Protein AF-V6LJK1-F1 (afdb_monomer_lite)

Sequence (264 aa):
MSGDQQDELSDFDPTQIISKGKCPLYDQLESEVAVPKARIPYIVQNFPFMRKSLLTYGVELKMNLQDNSLSVQTNKNLLDPTTYLLAKQYIQLVSRGFAADEATLVFQPSVECEIIKLRPPTSKALKRRTRFAGPQGQTMKALGLLTNTRLALSGKTLAVIGSPQGIELMMGITRDCFEKNIHPVKWVKGLMIRRELQKVPDLENEDWSKFYPKEARRNHKKKKVNIHKKKNGIVDVGKFSERKVDKQMEMGDFSAFKSKKSAE

pLDDT: mean 84.36, std 13.93, range [45.25, 97.19]

Foldseek 3Di:
DDDPDPPVVPPPDVCVCPVVLWDNPPPWDKDKDAADPVLVVVCVVCVVVLQVLLVVQQWGWDADPVRRMIMIIHHRPHRDPVSSVLNNVLRVVSSLPDDNVLSSCSVDPQKDKDKAFADADDPVQVVLVCQCCDDVNVLVVLLCVLLVWDWGHHHRIIMIMGHPSSVVVVNVLRCCSRPVVDGSVLVSVVSVQVVVQVVDPVCPPPDPPVVRDDDDPPPPPDPPPPPPPPPPDPPPPDPDDDDPQVVCVVVVNNVVVVVVVVVD

Organism: NCBI:txid348837

InterPro domains:
  IPR024166 Ribosomal RNA assembly KRR1 [PTHR12581] (33-263)
  IPR036612 K Homology domain, type 1 superfamily [G3DSA:3.30.1370.10] (25-108)
  IPR036612 K Homology domain, type 1 superfamily [G3DSA:3.30.1370.10] (110-210)
  IPR036612 K Homology domain, type 1 superfamily [SSF54791] (127-191)
  IPR041174 KRR1 small subunit processome component, first KH domain [PF17903] (33-108)
  IPR048548 KRR1 small subunit processome component, second KH domain [PF21800] (112-199)

Radius of gyration: 34.14 Å; chains: 1; bounding box: 90×100×73 Å

Secondary structure (DSSP, 8-state):
---SSSTTSSS--TTTTTTTSS-S--S--EEEEE--GGGHHHHHHHHHHHHHHHHHTTEEEEEETTTTEEEEEE-TT---HHHHHHHHHHHHHHHTT--HHHHGGGGSTT-EEEEEEPPP--HHHHHHHHHHH-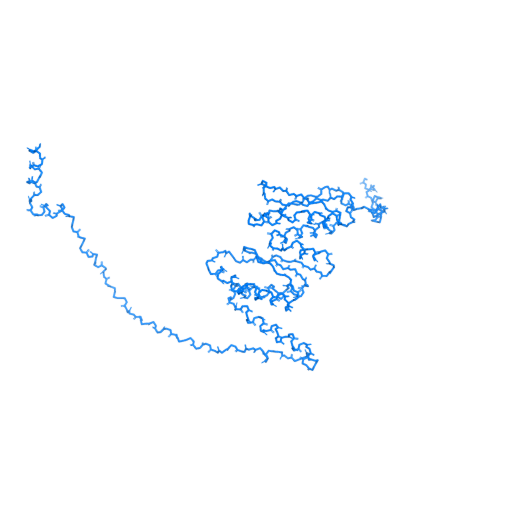GGGHHHHHHHHHHTEEEEEETTEEEEEE-HHHHHHHHHHHHHHHTS---HHHHHHHHHHHHHHTT-GGGTTS-GGGGS-PPP---------------------------HHHHHHHTTTHHHHHHHHT--

Structure (mmCIF, N/CA/C/O backbone):
data_AF-V6LJK1-F1
#
_entry.id   AF-V6LJK1-F1
#
loop_
_atom_site.group_PDB
_atom_site.id
_atom_site.type_symbol
_atom_site.label_atom_id
_atom_site.label_alt_id
_atom_site.label_comp_id
_atom_site.label_asym_id
_atom_site.label_entity_id
_atom_site.label_seq_id
_atom_site.pdbx_PDB_ins_code
_atom_site.Cartn_x
_atom_site.Cartn_y
_atom_site.Cartn_z
_atom_site.occupancy
_atom_site.B_iso_or_equiv
_atom_site.auth_seq_id
_atom_site.auth_comp_id
_atom_site.auth_asym_id
_atom_site.auth_atom_id
_atom_site.pdbx_PDB_model_num
ATOM 1 N N . MET A 1 1 ? -6.708 -42.709 45.061 1.00 45.25 1 MET A N 1
ATOM 2 C CA . MET A 1 1 ? -6.823 -41.266 44.767 1.00 45.25 1 MET A CA 1
ATOM 3 C C . MET A 1 1 ? -6.411 -41.045 43.326 1.00 45.25 1 MET A C 1
ATOM 5 O O . MET A 1 1 ? -5.238 -40.819 43.074 1.00 45.25 1 MET A O 1
ATOM 9 N N . SER A 1 2 ? -7.344 -41.235 42.396 1.00 47.25 2 SER A N 1
ATOM 10 C CA . SER A 1 2 ? -7.148 -41.044 40.951 1.00 47.25 2 SER A CA 1
ATOM 11 C C . SER A 1 2 ? -8.426 -41.538 40.272 1.00 47.25 2 SER A C 1
ATOM 13 O O . SER A 1 2 ? -8.568 -42.743 40.078 1.00 47.25 2 SER A O 1
ATOM 15 N N . GLY A 1 3 ? -9.388 -40.652 40.020 1.00 47.62 3 GLY A N 1
ATOM 16 C CA . GLY A 1 3 ? -10.670 -41.076 39.450 1.00 47.62 3 GLY A CA 1
ATOM 17 C C . GLY A 1 3 ? -11.582 -39.975 38.918 1.00 47.62 3 GLY A C 1
ATOM 18 O O . GLY A 1 3 ? -12.305 -40.246 37.976 1.00 47.62 3 GLY A O 1
ATOM 19 N N . ASP A 1 4 ? -11.497 -38.737 39.413 1.00 47.72 4 ASP A N 1
ATOM 20 C CA . ASP A 1 4 ? -12.604 -37.780 39.208 1.00 47.72 4 ASP A CA 1
ATOM 21 C C . ASP A 1 4 ? -12.260 -36.571 38.316 1.00 47.72 4 ASP A C 1
ATOM 23 O O . ASP A 1 4 ? -12.757 -35.474 38.539 1.00 47.72 4 ASP A O 1
ATOM 27 N N . GLN A 1 5 ? -11.380 -36.718 37.318 1.00 52.31 5 GLN A N 1
ATOM 28 C CA . GLN A 1 5 ? -11.045 -35.611 36.394 1.00 52.31 5 GLN A CA 1
ATOM 29 C C . GLN A 1 5 ? -11.355 -35.890 34.915 1.00 52.31 5 GLN A C 1
ATOM 31 O O . GLN A 1 5 ? -10.990 -35.085 34.063 1.00 52.31 5 GLN A O 1
ATOM 36 N N . GLN A 1 6 ? -12.008 -37.008 34.581 1.00 49.59 6 GLN A N 1
ATOM 37 C CA . GLN A 1 6 ? -12.270 -37.374 33.180 1.00 49.59 6 GLN A CA 1
ATOM 38 C C . GLN A 1 6 ? -13.698 -37.081 32.691 1.00 49.59 6 GLN A C 1
ATOM 40 O O . GLN A 1 6 ? -13.908 -37.068 31.481 1.00 49.59 6 GLN A O 1
ATOM 45 N N . ASP A 1 7 ? -14.636 -36.741 33.581 1.00 48.69 7 ASP A N 1
ATOM 46 C CA . ASP A 1 7 ? -16.056 -36.594 33.217 1.00 48.69 7 ASP A CA 1
ATOM 47 C C . ASP A 1 7 ? -16.491 -35.163 32.844 1.00 48.69 7 ASP A C 1
ATOM 49 O O . ASP A 1 7 ? -17.591 -34.980 32.339 1.00 48.69 7 ASP A O 1
ATOM 53 N N . GLU A 1 8 ? -15.642 -34.139 32.999 1.00 53.59 8 GLU A N 1
ATOM 54 C CA . GLU A 1 8 ? -15.988 -32.760 32.583 1.00 53.59 8 GLU A CA 1
ATOM 55 C C . GLU A 1 8 ? -15.606 -32.423 31.127 1.00 53.59 8 GLU A C 1
ATOM 57 O O . GLU A 1 8 ? -15.910 -31.340 30.629 1.00 53.59 8 GLU A O 1
ATOM 62 N N . LEU A 1 9 ? -14.949 -33.341 30.410 1.00 55.28 9 LEU A N 1
ATOM 63 C CA . LEU A 1 9 ? -14.520 -33.131 29.018 1.00 55.28 9 LEU A CA 1
ATOM 64 C C . LEU A 1 9 ? -15.498 -33.702 27.976 1.00 55.28 9 LEU A C 1
ATOM 66 O O . LEU A 1 9 ? -15.330 -33.432 26.787 1.00 55.28 9 LEU A O 1
ATOM 70 N N . SER A 1 10 ? -16.505 -34.475 28.392 1.00 58.03 10 SER A N 1
ATOM 71 C CA . SER A 1 10 ? -17.448 -35.173 27.501 1.00 58.03 10 SER A CA 1
ATOM 72 C C . SER A 1 10 ? -18.696 -34.361 27.127 1.00 58.03 10 SER A C 1
ATOM 74 O O . SER A 1 10 ? -19.332 -34.688 26.128 1.00 58.03 10 SER A O 1
ATOM 76 N N . ASP A 1 11 ? -18.996 -33.277 27.851 1.00 62.22 11 ASP A N 1
ATOM 77 C CA . ASP A 1 11 ? -20.167 -32.407 27.626 1.00 62.22 11 ASP A CA 1
ATOM 78 C C . ASP A 1 11 ? -19.842 -31.096 26.881 1.00 62.22 11 ASP A C 1
ATOM 80 O O . ASP A 1 11 ? -20.701 -30.222 26.718 1.00 62.22 11 ASP A O 1
ATOM 84 N N . PHE A 1 12 ? -18.607 -30.925 26.394 1.00 63.72 12 PHE A N 1
ATOM 85 C CA . PHE A 1 12 ? -18.256 -29.747 25.602 1.00 63.72 12 PHE A CA 1
ATOM 86 C C . PHE A 1 12 ? -18.813 -29.864 24.179 1.00 63.72 12 PHE A C 1
ATOM 88 O O . PHE A 1 12 ? -18.159 -30.362 23.264 1.00 63.72 12 PHE A O 1
ATOM 95 N N . ASP A 1 13 ? -20.031 -29.367 23.991 1.00 64.38 13 ASP A N 1
ATOM 96 C CA . ASP A 1 13 ? -20.632 -29.186 22.677 1.00 64.38 13 ASP A CA 1
ATOM 97 C C . ASP A 1 13 ? -20.248 -27.798 22.105 1.00 64.38 13 ASP A C 1
ATOM 99 O O . ASP A 1 13 ? -20.809 -26.772 22.519 1.00 64.38 13 ASP A O 1
ATOM 103 N N . PRO A 1 14 ? -19.312 -27.712 21.133 1.00 60.47 14 PRO A N 1
ATOM 104 C CA . PRO A 1 14 ? -18.861 -26.437 20.571 1.00 60.47 14 PRO A CA 1
ATOM 105 C C . PRO A 1 14 ? -19.984 -25.671 19.856 1.00 60.47 14 PRO A C 1
ATOM 107 O O . PRO A 1 14 ? -19.867 -24.459 19.652 1.00 60.47 14 PRO A O 1
ATOM 110 N N . THR A 1 15 ? -21.094 -26.333 19.502 1.00 61.31 15 THR A N 1
ATOM 111 C CA . THR A 1 15 ? -22.259 -25.674 18.900 1.00 61.31 15 THR A CA 1
ATOM 112 C C . THR A 1 15 ? -23.118 -24.897 19.902 1.00 61.31 15 THR A C 1
ATOM 114 O O . THR A 1 15 ? -23.801 -23.948 19.502 1.00 61.31 15 THR A O 1
ATOM 117 N N . GLN A 1 16 ? -23.022 -25.170 21.209 1.00 56.22 16 GLN A N 1
ATOM 118 C CA . GLN A 1 16 ? -23.729 -24.387 22.235 1.00 56.22 16 GLN A CA 1
ATOM 119 C C . GLN A 1 16 ? -23.219 -22.940 22.332 1.00 56.22 16 GLN A C 1
ATOM 121 O O . GLN A 1 16 ? -24.000 -22.035 22.635 1.00 56.22 16 GLN A O 1
ATOM 126 N N . ILE A 1 17 ? -21.956 -22.692 21.971 1.00 57.81 17 ILE A N 1
ATOM 127 C CA . ILE A 1 17 ? -21.369 -21.347 21.857 1.00 57.81 17 ILE A CA 1
ATOM 128 C C . ILE A 1 17 ? -22.087 -20.522 20.774 1.00 57.81 17 ILE A C 1
ATOM 130 O O . ILE A 1 17 ? -22.307 -19.321 20.928 1.00 57.81 17 ILE A O 1
ATOM 134 N N . ILE A 1 18 ? -22.490 -21.176 19.685 1.00 53.31 18 ILE A N 1
ATOM 135 C CA . ILE A 1 18 ? -23.104 -20.548 18.507 1.00 53.31 18 ILE A CA 1
ATOM 136 C C . ILE A 1 18 ? -24.614 -20.329 18.718 1.00 53.31 18 ILE A C 1
ATOM 138 O O . ILE A 1 18 ? -25.204 -19.436 18.107 1.00 53.31 18 ILE A O 1
ATOM 142 N N . SER A 1 19 ? -25.234 -21.084 19.636 1.00 50.00 19 SER A N 1
ATOM 143 C CA . SER A 1 19 ? -26.693 -21.181 19.833 1.00 50.00 19 SER A CA 1
ATOM 144 C C . SER A 1 19 ? -27.435 -19.860 20.098 1.00 50.00 19 SER A C 1
ATOM 146 O O . SER A 1 19 ? -28.655 -19.805 19.957 1.00 50.00 19 SER A O 1
ATOM 148 N N . LYS A 1 20 ? -26.732 -18.771 20.443 1.00 56.31 20 LYS A N 1
ATOM 149 C CA . LYS A 1 20 ? -27.335 -17.446 20.683 1.00 56.31 20 LYS A CA 1
ATOM 150 C C . LYS A 1 20 ? -27.084 -16.412 19.583 1.00 56.31 20 LYS A C 1
ATOM 152 O O . LYS A 1 20 ? -27.410 -15.248 19.804 1.00 56.31 20 LYS A O 1
ATOM 157 N N . GLY A 1 21 ? -26.508 -16.792 18.437 1.00 55.75 21 GLY A N 1
ATOM 158 C CA . GLY A 1 21 ? -26.262 -15.872 17.314 1.00 55.75 21 GLY A CA 1
ATOM 159 C C . GLY A 1 21 ? -25.373 -14.675 17.674 1.00 55.75 21 GLY A C 1
ATOM 160 O O . GLY A 1 21 ? -25.472 -13.618 17.057 1.00 55.75 21 GLY A O 1
ATOM 161 N N . LYS A 1 22 ? -24.550 -14.812 18.717 1.00 56.25 22 LYS A N 1
ATOM 162 C CA . LYS A 1 22 ? -23.672 -13.763 19.236 1.00 56.25 22 LYS A CA 1
ATOM 163 C C . LYS A 1 22 ? -22.245 -14.288 19.268 1.00 56.25 22 LYS A C 1
ATOM 165 O O . LYS A 1 22 ? -22.036 -15.454 19.596 1.00 56.25 22 LYS A O 1
ATOM 170 N N . CYS A 1 23 ? -21.284 -13.424 18.948 1.00 59.25 23 CYS A N 1
ATOM 171 C CA . CYS A 1 23 ? -19.867 -13.758 19.002 1.00 59.25 23 CYS A CA 1
ATOM 172 C C . CYS A 1 23 ? -19.465 -14.361 20.366 1.00 59.25 23 CYS A C 1
ATOM 174 O O . CYS A 1 23 ? -19.795 -13.772 21.394 1.00 59.25 23 CYS A O 1
ATOM 176 N N . PRO A 1 24 ? -18.690 -15.463 20.393 1.00 58.19 24 PRO A N 1
ATOM 177 C CA . PRO A 1 24 ? -18.123 -16.031 21.621 1.00 58.19 24 PRO A CA 1
ATOM 178 C C . PRO A 1 24 ? -17.194 -15.063 22.366 1.00 58.19 24 PRO A C 1
ATOM 180 O O . PRO A 1 24 ? -17.057 -15.127 23.584 1.00 58.19 24 PRO A O 1
ATOM 183 N N . LEU A 1 25 ? -16.535 -14.173 21.619 1.00 59.78 25 LEU A N 1
ATOM 184 C CA . LEU A 1 25 ? -15.614 -13.160 22.127 1.00 59.78 25 LEU A CA 1
ATOM 185 C C . LEU A 1 25 ? -16.413 -11.955 22.641 1.00 59.78 25 LEU A C 1
ATOM 187 O O . LEU A 1 25 ? -16.607 -10.974 21.927 1.00 59.78 25 LEU A O 1
ATOM 191 N N . TYR A 1 26 ? -16.919 -12.069 23.870 1.00 56.53 26 TYR A N 1
ATOM 192 C CA . TYR A 1 26 ? -17.617 -10.987 24.578 1.00 56.53 26 TYR A CA 1
ATOM 193 C C . TYR A 1 26 ? -16.692 -10.005 25.292 1.00 56.53 26 TYR A C 1
ATOM 195 O O . TYR A 1 26 ? -17.159 -8.943 25.715 1.00 56.53 26 TYR A O 1
ATOM 203 N N . ASP A 1 27 ? -15.410 -10.337 25.435 1.00 66.81 27 ASP A N 1
ATOM 204 C CA . ASP A 1 27 ? -14.451 -9.405 26.009 1.00 66.81 27 ASP A CA 1
ATOM 205 C C . ASP A 1 27 ? -14.359 -8.165 25.121 1.00 66.81 27 ASP A C 1
ATOM 207 O O . ASP A 1 27 ? -14.280 -8.253 23.894 1.00 66.81 27 ASP A O 1
ATOM 211 N N . GLN A 1 28 ? -14.416 -6.991 25.751 1.00 74.06 28 GLN A N 1
ATOM 212 C CA . GLN A 1 28 ? -14.300 -5.709 25.067 1.00 74.06 28 GLN A CA 1
ATOM 213 C C . GLN A 1 28 ? -12.889 -5.586 24.487 1.00 74.06 28 GLN A C 1
ATOM 215 O O . GLN A 1 28 ? -11.959 -5.145 25.161 1.00 74.06 28 GLN A O 1
ATOM 220 N N . LEU A 1 29 ? -12.722 -6.000 23.233 1.00 86.25 29 LEU A N 1
ATOM 221 C CA . LEU A 1 29 ? -11.466 -5.859 22.521 1.00 86.25 29 LEU A CA 1
ATOM 222 C C . LEU A 1 29 ? -11.384 -4.445 21.958 1.00 86.25 29 LEU A C 1
ATOM 224 O O . LEU A 1 29 ? -12.229 -4.012 21.171 1.00 86.25 29 LEU A O 1
ATOM 228 N N . GLU A 1 30 ? -10.324 -3.749 22.348 1.00 90.31 30 GLU A N 1
ATOM 229 C CA . GLU A 1 30 ? -9.953 -2.461 21.789 1.00 90.31 30 GLU A CA 1
ATOM 230 C C . GLU A 1 30 ? -8.576 -2.559 21.128 1.00 90.31 30 GLU A C 1
ATOM 232 O O . GLU A 1 30 ? -7.626 -3.109 21.685 1.00 90.31 30 GLU A O 1
ATOM 237 N N . SER A 1 31 ? -8.466 -2.048 19.903 1.00 91.75 31 SER A N 1
ATOM 238 C CA . SER A 1 31 ? -7.196 -1.937 19.186 1.00 91.75 31 SER A CA 1
ATOM 239 C C . SER A 1 31 ? -7.007 -0.522 18.703 1.00 91.75 31 SER A C 1
ATOM 241 O O . SER A 1 31 ? -7.842 0.006 17.974 1.00 91.75 31 SER A O 1
ATOM 243 N N . GLU A 1 32 ? -5.863 0.052 19.042 1.00 94.94 32 GLU A N 1
ATOM 244 C CA . GLU A 1 32 ? -5.499 1.411 18.679 1.00 94.94 32 GLU A CA 1
ATOM 245 C C . GLU A 1 32 ? -4.389 1.424 17.619 1.00 94.94 32 GLU A C 1
ATOM 247 O O . GLU A 1 32 ? -3.453 0.619 17.637 1.00 94.94 32 GLU A O 1
ATOM 252 N N . VAL A 1 33 ? -4.497 2.344 16.661 1.00 95.00 33 VAL A N 1
ATOM 253 C CA . VAL A 1 33 ? -3.513 2.556 15.598 1.00 95.00 33 VAL A CA 1
ATOM 254 C C . VAL A 1 33 ? -3.143 4.032 15.546 1.00 95.00 33 VAL A C 1
ATOM 256 O O . VAL A 1 33 ? -3.993 4.894 15.327 1.00 95.00 33 VAL A O 1
ATOM 259 N N . ALA A 1 34 ? -1.849 4.317 15.681 1.00 94.38 34 ALA A N 1
ATOM 260 C CA . ALA A 1 34 ? -1.314 5.666 15.544 1.00 94.38 34 ALA A CA 1
ATOM 261 C C . ALA A 1 34 ? -1.353 6.151 14.085 1.00 94.38 34 ALA A C 1
ATOM 263 O O . ALA A 1 34 ? -0.963 5.443 13.149 1.00 94.38 34 ALA A O 1
ATOM 264 N N . VAL A 1 35 ? -1.764 7.401 13.900 1.00 94.44 35 VAL A N 1
ATOM 265 C CA . VAL A 1 35 ? -1.952 8.053 12.607 1.00 94.44 35 VAL A CA 1
ATOM 266 C C . VAL A 1 35 ? -0.879 9.128 12.396 1.00 94.44 35 VAL A C 1
ATOM 268 O O . VAL A 1 35 ? -0.639 9.967 13.265 1.00 94.44 35 VAL A O 1
ATOM 271 N N . PRO A 1 36 ? -0.229 9.179 11.218 1.00 93.56 36 PRO A N 1
ATOM 272 C CA . PRO A 1 36 ? 0.683 10.270 10.892 1.00 93.56 36 PRO A CA 1
ATOM 273 C C . PRO A 1 36 ? -0.033 11.626 10.873 1.00 93.56 36 PRO A C 1
ATOM 275 O O . PRO A 1 36 ? -1.086 11.759 10.251 1.00 93.56 36 PRO A O 1
ATOM 278 N N . LYS A 1 37 ? 0.600 12.670 11.425 1.00 92.88 37 LYS A N 1
ATOM 279 C CA . LYS A 1 37 ? 0.026 14.030 11.504 1.00 92.88 37 LYS A CA 1
ATOM 280 C C . LYS A 1 37 ? -0.530 14.558 10.175 1.00 92.88 37 LYS A C 1
ATOM 282 O O . LYS A 1 37 ? -1.597 15.156 10.138 1.00 92.88 37 LYS A O 1
ATOM 287 N N . ALA A 1 38 ? 0.154 14.268 9.067 1.00 92.69 38 ALA A N 1
ATOM 288 C CA . ALA A 1 38 ? -0.263 14.681 7.726 1.00 92.69 38 ALA A CA 1
ATOM 289 C C . ALA A 1 38 ? -1.603 14.071 7.263 1.00 92.69 38 ALA A C 1
ATOM 291 O O . ALA A 1 38 ? -2.221 14.593 6.340 1.00 92.69 38 ALA A O 1
ATOM 292 N N . ARG A 1 39 ? -2.047 12.959 7.865 1.00 93.94 39 ARG A N 1
ATOM 293 C CA . ARG A 1 39 ? -3.270 12.243 7.476 1.00 93.94 39 ARG A CA 1
ATOM 294 C C . ARG A 1 39 ? -4.489 12.625 8.320 1.00 93.94 39 ARG A C 1
ATOM 296 O O . ARG A 1 39 ? -5.607 12.351 7.895 1.00 93.94 39 ARG A O 1
ATOM 303 N N . ILE A 1 40 ? -4.293 13.294 9.456 1.00 94.00 40 ILE A N 1
ATOM 304 C CA . ILE A 1 40 ? -5.371 13.666 10.384 1.00 94.00 40 ILE A CA 1
ATOM 305 C C . ILE A 1 40 ? -6.471 14.496 9.708 1.00 94.00 40 ILE A C 1
ATOM 307 O O . ILE A 1 40 ? -7.627 14.108 9.850 1.00 94.00 40 ILE A O 1
ATOM 311 N N . PRO A 1 41 ? -6.180 15.561 8.927 1.00 95.50 41 PRO A N 1
ATOM 312 C CA . PRO A 1 41 ? -7.244 16.382 8.339 1.00 95.50 41 PRO A CA 1
ATOM 313 C C . PRO A 1 41 ? -8.189 15.569 7.445 1.00 95.50 41 PRO A C 1
ATOM 315 O O . PRO A 1 41 ? -9.404 15.731 7.498 1.00 95.50 41 PRO A O 1
ATOM 318 N N . TYR A 1 42 ? -7.625 14.631 6.678 1.00 95.94 42 TYR A N 1
ATOM 319 C CA . TYR A 1 42 ? -8.391 13.719 5.832 1.00 95.94 42 TYR A CA 1
ATOM 320 C C . TYR A 1 42 ? -9.271 12.769 6.654 1.00 95.94 42 TYR A C 1
ATOM 322 O O . TYR A 1 42 ? -10.417 12.518 6.287 1.00 95.94 42 TYR A O 1
ATOM 330 N N . ILE A 1 43 ? -8.739 12.230 7.754 1.00 95.44 43 ILE A N 1
ATOM 331 C CA . ILE A 1 43 ? -9.484 11.320 8.628 1.00 95.44 43 ILE A CA 1
ATOM 332 C C . ILE A 1 43 ? -10.616 12.064 9.321 1.00 95.44 43 ILE A C 1
ATOM 334 O O . ILE A 1 43 ? -11.730 11.567 9.303 1.00 95.44 43 ILE A O 1
ATOM 338 N N . VAL A 1 44 ? -10.376 13.266 9.849 1.00 95.75 44 VAL A N 1
ATOM 339 C CA . VAL A 1 44 ? -11.417 14.085 10.489 1.00 95.75 44 VAL A CA 1
ATOM 340 C C . VAL A 1 44 ? -12.567 14.364 9.519 1.00 95.75 44 VAL A C 1
ATOM 342 O O . VAL A 1 44 ? -13.726 14.188 9.881 1.00 95.75 44 VAL A O 1
ATOM 345 N N . GLN A 1 45 ? -12.256 14.722 8.269 1.00 96.31 45 GLN A N 1
ATOM 346 C CA . GLN A 1 45 ? -13.267 14.976 7.241 1.00 96.31 45 GLN A CA 1
ATOM 347 C C . GLN A 1 45 ? -14.094 13.724 6.897 1.00 96.31 45 GLN A C 1
ATOM 349 O O . GLN A 1 45 ? -15.309 13.814 6.743 1.00 96.31 45 GLN A O 1
ATOM 354 N N . ASN A 1 46 ? -13.451 12.557 6.785 1.00 96.50 46 ASN A N 1
ATOM 355 C CA . ASN A 1 46 ? -14.107 11.312 6.361 1.00 96.50 46 ASN A CA 1
ATOM 356 C C . ASN A 1 46 ? -14.555 10.416 7.526 1.00 96.50 46 ASN A C 1
ATOM 358 O O . ASN A 1 46 ? -15.142 9.356 7.303 1.00 96.50 46 ASN A O 1
ATOM 362 N N . PHE A 1 47 ? -14.328 10.834 8.772 1.00 96.12 47 PHE A N 1
ATOM 363 C CA . PHE A 1 47 ? -14.647 10.063 9.972 1.00 96.12 47 PHE A CA 1
ATOM 364 C C . PHE A 1 47 ? -16.114 9.607 10.030 1.00 96.12 47 PHE A C 1
ATOM 366 O O . PHE A 1 47 ? -16.345 8.429 10.317 1.00 96.12 47 PHE A O 1
ATOM 373 N N . PRO A 1 48 ? -17.120 10.449 9.697 1.00 96.25 48 PRO A N 1
ATOM 374 C CA . PRO A 1 48 ? -18.517 10.019 9.710 1.00 96.25 48 PRO A CA 1
ATOM 375 C C . PRO A 1 48 ? -18.789 8.863 8.743 1.00 96.25 48 PRO A C 1
ATOM 377 O O . PRO A 1 48 ? -19.553 7.956 9.065 1.00 96.25 48 PRO A O 1
ATOM 380 N N . PHE A 1 49 ? -18.149 8.875 7.572 1.00 96.00 49 PHE A N 1
ATOM 381 C CA . PHE A 1 49 ? -18.270 7.809 6.582 1.00 96.00 49 PHE A CA 1
ATOM 382 C C . PHE A 1 49 ? -17.602 6.515 7.064 1.00 96.00 49 PHE A C 1
ATOM 384 O O . PHE A 1 49 ? -18.204 5.441 6.998 1.00 96.00 49 PHE A O 1
ATOM 391 N N . MET A 1 50 ? -16.393 6.618 7.624 1.00 96.00 50 MET A N 1
ATOM 392 C CA . MET A 1 50 ? -15.675 5.467 8.180 1.00 96.00 50 MET A CA 1
ATOM 393 C C . MET A 1 50 ? -16.457 4.812 9.325 1.00 96.00 50 MET A C 1
ATOM 395 O O . MET A 1 50 ? -16.589 3.590 9.357 1.00 96.00 50 MET A O 1
ATOM 399 N N . ARG A 1 51 ? -17.014 5.621 10.238 1.00 96.06 51 ARG A N 1
ATOM 400 C CA . ARG A 1 51 ? -17.813 5.135 11.370 1.00 96.06 51 ARG A CA 1
ATOM 401 C C . ARG A 1 51 ? -19.070 4.411 10.898 1.00 96.06 51 ARG A C 1
ATOM 403 O O . ARG A 1 51 ? -19.351 3.329 11.395 1.00 96.06 51 ARG A O 1
ATOM 410 N N . LYS A 1 52 ? -19.797 4.975 9.926 1.00 95.44 52 LYS A N 1
ATOM 411 C CA . LYS A 1 52 ? -20.980 4.327 9.331 1.00 95.44 52 LYS A CA 1
ATOM 412 C C . LYS A 1 52 ? -20.627 2.985 8.692 1.00 95.44 52 LYS A C 1
ATOM 414 O O . LYS A 1 52 ? -21.321 2.008 8.938 1.00 95.44 52 LYS A O 1
ATOM 419 N N . SER A 1 53 ? -19.537 2.938 7.927 1.00 94.31 53 SER A N 1
ATOM 420 C CA . SER A 1 53 ? -19.098 1.722 7.235 1.00 94.31 53 SER A CA 1
ATOM 421 C C . SER A 1 53 ? -18.759 0.594 8.212 1.00 94.31 53 SER A C 1
ATOM 423 O O . SER A 1 53 ? -19.201 -0.530 8.013 1.00 94.31 53 SER A O 1
ATOM 425 N N . LEU A 1 54 ? -18.026 0.890 9.292 1.00 94.06 54 LEU A N 1
ATOM 426 C CA . LEU A 1 54 ? -17.666 -0.104 10.314 1.00 94.06 54 LEU A CA 1
ATOM 427 C C . LEU A 1 54 ? -18.856 -0.526 11.186 1.00 94.06 54 LEU A C 1
ATOM 429 O O . LEU A 1 54 ? -18.940 -1.688 11.586 1.00 94.06 54 LEU A O 1
ATOM 433 N N . LEU A 1 55 ? -19.809 0.380 11.422 1.00 93.56 55 LEU A N 1
ATOM 434 C CA . LEU A 1 55 ? -21.012 0.075 12.192 1.00 93.56 55 LEU A CA 1
ATOM 435 C C . LEU A 1 55 ? -21.887 -0.984 11.502 1.00 93.56 55 LEU A C 1
ATOM 437 O O . LEU A 1 55 ? -22.455 -1.825 12.195 1.00 93.56 55 LEU A O 1
ATOM 441 N N . THR A 1 56 ? -21.942 -0.995 10.163 1.00 91.94 56 THR A N 1
ATOM 442 C CA . THR A 1 56 ? -22.620 -2.044 9.371 1.00 91.94 56 THR A CA 1
ATOM 443 C C . THR A 1 56 ? -22.081 -3.441 9.680 1.00 91.94 56 THR A C 1
ATOM 445 O O . THR A 1 56 ? -22.828 -4.413 9.659 1.00 91.94 56 THR A O 1
ATOM 448 N N . TYR A 1 57 ? -20.795 -3.533 10.016 1.00 90.56 57 TYR A N 1
ATOM 449 C CA . TYR A 1 57 ? -20.115 -4.774 10.371 1.00 90.56 57 TYR A CA 1
ATOM 450 C C . TYR A 1 57 ? -20.129 -5.063 11.886 1.00 90.56 57 TYR A C 1
ATOM 452 O O . TYR A 1 57 ? -19.480 -5.998 12.347 1.00 90.56 57 TYR A O 1
ATOM 460 N N . GLY A 1 58 ? -20.852 -4.272 12.688 1.00 89.62 58 GLY A N 1
ATOM 461 C CA . GLY A 1 58 ? -20.948 -4.474 14.138 1.00 89.62 58 GLY A CA 1
ATOM 462 C C . GLY A 1 58 ? -19.709 -4.019 14.918 1.00 89.62 58 GLY A C 1
ATOM 463 O O . GLY A 1 58 ? -19.465 -4.508 16.021 1.00 89.62 58 GLY A O 1
ATOM 464 N N . VAL A 1 59 ? -18.931 -3.083 14.369 1.00 93.06 59 VAL A N 1
ATOM 465 C CA . VAL A 1 59 ? -17.688 -2.578 14.966 1.00 93.06 59 VAL A CA 1
ATOM 466 C C . VAL A 1 59 ? -17.778 -1.067 15.191 1.00 93.06 59 VAL A C 1
ATOM 468 O O . VAL A 1 59 ? -18.174 -0.318 14.297 1.00 93.06 59 VAL A O 1
ATOM 471 N N . GLU A 1 60 ? -17.401 -0.593 16.380 1.00 93.88 60 GLU A N 1
ATOM 472 C CA . GLU A 1 60 ? -17.362 0.839 16.680 1.00 93.88 60 GLU A CA 1
ATOM 473 C C . GLU A 1 60 ? -15.973 1.431 16.404 1.00 93.88 60 GLU A C 1
ATOM 475 O O . GLU A 1 60 ? -14.940 0.828 16.692 1.00 93.88 60 GLU A O 1
ATOM 480 N N . LEU A 1 61 ? -15.958 2.639 15.838 1.00 95.94 61 LEU A N 1
ATOM 481 C CA . LEU A 1 61 ? -14.755 3.416 15.560 1.00 95.94 61 LEU A CA 1
ATOM 482 C C . LEU A 1 61 ? -14.721 4.655 16.455 1.00 95.94 61 LEU A C 1
ATOM 484 O O . LEU A 1 61 ? -15.647 5.471 16.415 1.00 95.94 61 LEU A O 1
ATOM 488 N N . LYS A 1 62 ? -13.621 4.835 17.184 1.00 95.31 62 LYS A N 1
ATOM 489 C CA . LYS A 1 62 ? -13.318 6.035 17.971 1.00 95.31 62 LYS A CA 1
ATOM 490 C C . LYS A 1 62 ? -12.040 6.702 17.455 1.00 95.31 62 LYS A C 1
ATOM 492 O O . LYS A 1 62 ? -11.195 6.072 16.820 1.00 95.31 62 LYS A O 1
ATOM 497 N N . MET A 1 63 ? -11.921 8.007 17.679 1.00 94.94 63 MET A N 1
ATOM 498 C CA . MET A 1 63 ? -10.772 8.810 17.253 1.00 94.94 63 MET A CA 1
ATOM 499 C C . MET A 1 63 ? -10.303 9.691 18.403 1.00 94.94 63 MET A C 1
ATOM 501 O O . MET A 1 63 ? -11.081 10.499 18.907 1.00 94.94 63 MET A O 1
ATOM 505 N N . ASN A 1 64 ? -9.018 9.587 18.739 1.00 95.00 64 ASN A N 1
ATOM 506 C CA . ASN A 1 64 ? -8.362 10.426 19.734 1.00 95.00 64 ASN A CA 1
ATOM 507 C C . ASN A 1 64 ? -7.477 11.452 19.019 1.00 95.00 64 ASN A C 1
ATOM 509 O O . ASN A 1 64 ? -6.455 11.128 18.412 1.00 95.00 64 ASN A O 1
ATOM 513 N N . LEU A 1 65 ? -7.882 12.720 19.080 1.00 92.69 65 LEU A N 1
ATOM 514 C CA . LEU A 1 65 ? -7.173 13.829 18.429 1.00 92.69 65 LEU A CA 1
ATOM 515 C C . LEU A 1 65 ? -5.889 14.233 19.168 1.00 92.69 65 LEU A C 1
ATOM 517 O O . LEU A 1 65 ? -4.972 14.749 18.538 1.00 92.69 65 LEU A O 1
ATOM 521 N N . GLN A 1 66 ? -5.813 14.004 20.482 1.00 92.62 66 GLN A N 1
ATOM 522 C CA . GLN A 1 66 ? -4.629 14.326 21.288 1.00 92.62 66 GLN A CA 1
ATOM 523 C C . GLN A 1 66 ? -3.468 13.376 20.958 1.00 92.62 66 GLN A C 1
ATOM 525 O O . GLN A 1 66 ? -2.386 13.825 20.569 1.00 92.62 66 GLN A O 1
ATOM 530 N N . ASP A 1 67 ? -3.735 12.070 20.994 1.00 91.31 67 ASP A N 1
ATOM 531 C CA . ASP A 1 67 ? -2.746 11.022 20.707 1.00 91.31 67 ASP A CA 1
ATOM 532 C C . ASP A 1 67 ? -2.560 10.756 19.206 1.00 91.31 67 ASP A C 1
ATOM 534 O O . ASP A 1 67 ? -1.608 10.096 18.786 1.00 91.31 67 ASP A O 1
ATOM 538 N N . ASN A 1 68 ? -3.410 11.355 18.365 1.00 94.50 68 ASN A N 1
ATOM 539 C CA . ASN A 1 68 ? -3.455 11.150 16.917 1.00 94.50 68 ASN A CA 1
ATOM 540 C C . ASN A 1 68 ? -3.627 9.671 16.567 1.00 94.50 68 ASN A C 1
ATOM 542 O O . ASN A 1 68 ? -2.853 9.104 15.793 1.00 94.50 68 ASN A O 1
ATOM 546 N N . SER A 1 69 ? -4.640 9.042 17.141 1.00 95.56 69 SER A N 1
ATOM 547 C CA . SER A 1 69 ? -4.888 7.615 16.998 1.00 95.56 69 SER A CA 1
ATOM 548 C C . SER A 1 69 ? -6.348 7.326 16.672 1.00 95.56 69 SER A C 1
ATOM 550 O O . SER A 1 69 ? -7.260 8.123 16.909 1.00 95.56 69 SER A O 1
ATOM 552 N N . LEU A 1 70 ? -6.556 6.169 16.056 1.00 96.19 70 LEU A N 1
ATOM 553 C CA . LEU A 1 70 ? -7.868 5.608 15.778 1.00 96.19 70 LEU A CA 1
ATOM 554 C C . LEU A 1 70 ? -7.997 4.300 16.545 1.00 96.19 70 LEU A C 1
ATOM 556 O O . LEU A 1 70 ? -7.096 3.463 16.447 1.00 96.19 70 LEU A O 1
ATOM 560 N N . SER A 1 71 ? -9.106 4.113 17.259 1.00 95.19 71 SER A N 1
ATOM 561 C CA . SER A 1 71 ? -9.390 2.863 17.956 1.00 95.19 71 SER A CA 1
ATOM 562 C C . SER A 1 71 ? -10.619 2.150 17.397 1.00 95.19 71 SER A C 1
ATOM 564 O O . SER A 1 71 ? -11.639 2.758 17.064 1.00 95.19 71 SER A O 1
ATOM 566 N N . VAL A 1 72 ? -10.474 0.835 17.241 1.00 95.31 72 VAL A N 1
ATOM 567 C CA . VAL A 1 72 ? -11.544 -0.109 16.915 1.00 95.31 72 VAL A CA 1
ATOM 568 C C . VAL A 1 72 ? -12.020 -0.723 18.218 1.00 95.31 72 VAL A C 1
ATOM 570 O O . VAL A 1 72 ? -11.186 -1.222 18.969 1.00 95.31 72 VAL A O 1
ATOM 573 N N . GLN A 1 73 ? -13.329 -0.756 18.446 1.00 92.00 73 GLN A N 1
ATOM 574 C CA . GLN A 1 73 ? -13.929 -1.469 19.569 1.00 92.00 73 GLN A CA 1
ATOM 575 C C . GLN A 1 73 ? -14.981 -2.472 19.091 1.00 92.00 73 GLN A C 1
ATOM 577 O O . GLN A 1 73 ? -15.764 -2.196 18.176 1.00 92.00 73 GLN A O 1
ATOM 582 N N . THR A 1 74 ? -15.014 -3.644 19.720 1.00 90.25 74 THR A N 1
ATO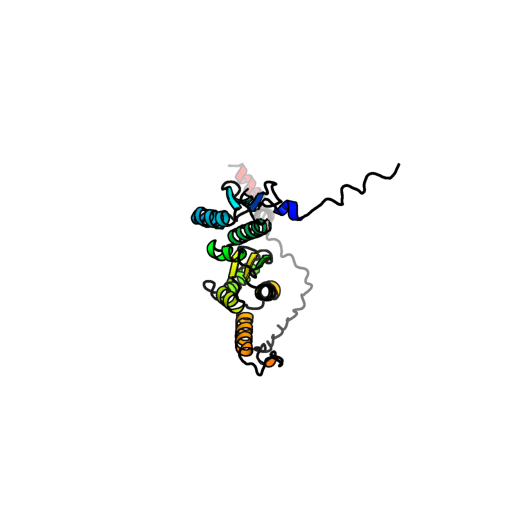M 583 C CA . THR A 1 74 ? -16.050 -4.655 19.478 1.00 90.25 74 THR A CA 1
ATOM 584 C C . THR A 1 74 ? -17.383 -4.238 20.098 1.00 90.25 74 THR A C 1
ATOM 586 O O . THR A 1 74 ? -17.430 -3.776 21.237 1.00 90.25 74 THR A O 1
ATOM 589 N N . ASN A 1 75 ? -18.486 -4.444 19.374 1.00 85.94 75 ASN A N 1
ATOM 590 C CA . ASN A 1 75 ? -19.840 -4.239 19.890 1.00 85.94 75 ASN A CA 1
ATOM 591 C C . ASN A 1 75 ? -20.511 -5.592 20.198 1.00 85.94 75 ASN A C 1
ATOM 593 O O . ASN A 1 75 ? -20.167 -6.615 19.613 1.00 85.94 75 ASN A O 1
ATOM 597 N N . LYS A 1 76 ? -21.542 -5.588 21.050 1.00 82.25 76 LYS A N 1
ATOM 598 C CA . LYS A 1 76 ? -22.413 -6.746 21.333 1.00 82.25 76 LYS A CA 1
ATOM 599 C C . LYS A 1 76 ? -23.123 -7.293 20.088 1.00 82.25 76 LYS A C 1
ATOM 601 O O . LYS A 1 76 ? -23.611 -8.417 20.111 1.00 82.25 76 LYS A O 1
ATOM 606 N N . ASN A 1 77 ? -23.194 -6.483 19.034 1.00 82.25 77 ASN A N 1
ATOM 607 C CA . ASN A 1 77 ? -23.805 -6.821 17.752 1.00 82.25 77 ASN A CA 1
ATOM 608 C C . ASN A 1 77 ? -22.814 -7.467 16.767 1.00 82.25 77 ASN A C 1
ATOM 610 O O . ASN A 1 77 ? -23.192 -7.737 15.631 1.00 82.25 77 ASN A O 1
ATOM 614 N N . LEU A 1 78 ? -21.551 -7.667 17.161 1.00 85.50 78 LEU A N 1
ATOM 615 C CA . LEU A 1 78 ? -20.573 -8.355 16.327 1.00 85.50 78 LEU A CA 1
ATOM 616 C C . LEU A 1 78 ? -20.996 -9.821 16.151 1.00 85.50 78 LEU A C 1
ATOM 618 O O . LEU A 1 78 ? -21.227 -10.526 17.135 1.00 85.50 78 LEU A O 1
ATOM 622 N N . LEU A 1 79 ? -21.104 -10.250 14.892 1.00 81.69 79 LEU A N 1
ATOM 623 C CA . LEU A 1 79 ? -21.516 -11.608 14.516 1.00 81.69 79 LEU A CA 1
ATOM 624 C C . LEU A 1 79 ? -20.327 -12.548 14.298 1.00 81.69 79 LEU A C 1
ATOM 626 O O . LEU A 1 79 ? -20.414 -13.722 14.646 1.00 81.69 79 LEU A O 1
ATOM 630 N N . ASP A 1 80 ? -19.224 -12.029 13.748 1.00 84.00 80 ASP A N 1
ATOM 631 C CA . ASP A 1 80 ? -18.011 -12.796 13.459 1.00 84.00 80 ASP A CA 1
ATOM 632 C C . ASP A 1 80 ? -16.762 -12.090 14.027 1.00 84.00 80 ASP A C 1
ATOM 634 O O . ASP A 1 80 ? -16.528 -10.915 13.716 1.00 84.00 80 ASP A O 1
ATOM 638 N N . PRO A 1 81 ? -15.920 -12.768 14.831 1.00 85.69 81 PRO A N 1
ATOM 639 C CA . PRO A 1 81 ? -14.673 -12.189 15.322 1.00 85.69 81 PRO A CA 1
ATOM 640 C C . PRO A 1 81 ? -13.656 -11.836 14.226 1.00 85.69 81 PRO A C 1
ATOM 642 O O . PRO A 1 81 ? -12.845 -10.929 14.433 1.00 85.69 81 PRO A O 1
ATOM 645 N N . THR A 1 82 ? -13.684 -12.479 13.053 1.00 88.94 82 THR A N 1
ATOM 646 C CA . THR A 1 82 ? -12.754 -12.147 11.955 1.00 88.94 82 THR A CA 1
ATOM 647 C C . THR A 1 82 ? -12.948 -10.712 11.465 1.00 88.94 82 THR A C 1
ATOM 649 O O . THR A 1 82 ? -11.988 -10.023 11.116 1.00 88.94 82 THR A O 1
ATOM 652 N N . THR A 1 83 ? -14.177 -10.206 11.559 1.00 91.56 83 THR A N 1
ATOM 653 C CA . THR A 1 83 ? -14.548 -8.845 11.171 1.00 91.56 83 THR A CA 1
ATOM 654 C C . THR A 1 83 ? -13.787 -7.792 11.981 1.00 91.56 83 THR A C 1
ATOM 656 O O . THR A 1 83 ? -13.389 -6.761 11.439 1.00 91.56 83 THR A O 1
ATOM 659 N N . TYR A 1 84 ? -13.500 -8.058 13.259 1.00 92.19 84 TYR A N 1
ATOM 660 C CA . TYR A 1 84 ? -12.672 -7.173 14.082 1.00 92.19 84 TYR A CA 1
ATOM 661 C C . TYR A 1 84 ? -11.214 -7.122 13.589 1.00 92.19 84 TYR A C 1
ATOM 663 O O . TYR A 1 84 ? -10.606 -6.048 13.546 1.00 92.19 84 TYR A O 1
ATOM 671 N N . LEU A 1 85 ? -10.659 -8.258 13.149 1.00 92.62 85 LEU A N 1
ATOM 672 C CA . LEU A 1 85 ? -9.313 -8.317 12.566 1.00 92.62 85 LEU A CA 1
ATOM 673 C C . LEU A 1 85 ? -9.244 -7.535 11.246 1.00 92.62 85 LEU A C 1
ATOM 675 O O . LEU A 1 85 ? -8.306 -6.760 11.040 1.00 92.62 85 LEU A O 1
ATOM 679 N N . LEU A 1 86 ? -10.267 -7.669 10.397 1.00 94.44 86 LEU A N 1
ATOM 680 C CA . LEU A 1 86 ? -10.392 -6.905 9.152 1.00 94.44 86 LEU A CA 1
ATOM 681 C C . LEU A 1 86 ? -10.576 -5.406 9.425 1.00 94.44 86 LEU A C 1
ATOM 683 O O . LEU A 1 86 ? -9.943 -4.578 8.774 1.00 94.44 86 LEU A O 1
ATOM 687 N N . ALA A 1 87 ? -11.356 -5.026 10.441 1.00 95.12 87 ALA A N 1
ATOM 688 C CA . ALA A 1 87 ? -11.508 -3.631 10.857 1.00 95.12 87 ALA A CA 1
ATOM 689 C C . ALA A 1 87 ? -10.184 -3.022 11.346 1.00 95.12 87 ALA A C 1
ATOM 691 O O . ALA A 1 87 ? -9.852 -1.880 11.012 1.00 95.12 87 ALA A O 1
ATOM 692 N N . LYS A 1 88 ? -9.371 -3.793 12.075 1.00 94.44 88 LYS A N 1
ATOM 693 C CA . LYS A 1 88 ? -8.012 -3.384 12.450 1.00 94.44 88 LYS A CA 1
ATOM 694 C C . LYS A 1 88 ? -7.135 -3.158 11.216 1.00 94.44 88 LYS A C 1
ATOM 696 O O . LYS A 1 88 ? -6.454 -2.132 11.139 1.00 94.44 88 LYS A O 1
ATOM 701 N N . GLN A 1 89 ? -7.167 -4.068 10.242 1.00 95.38 89 GLN A N 1
ATOM 702 C CA . GLN A 1 89 ? -6.449 -3.909 8.972 1.00 95.38 89 GLN A CA 1
ATOM 703 C C . GLN A 1 89 ? -6.939 -2.684 8.186 1.00 95.38 89 GLN A C 1
ATOM 705 O O . GLN A 1 89 ? -6.127 -1.896 7.702 1.00 95.38 89 GLN A O 1
ATOM 710 N N . TYR A 1 90 ? -8.250 -2.452 8.138 1.00 96.50 90 TYR A N 1
ATOM 711 C CA . TYR A 1 90 ? -8.865 -1.282 7.514 1.00 96.50 90 TYR A CA 1
ATOM 712 C C . TYR A 1 90 ? -8.309 0.031 8.085 1.00 96.50 90 TYR A C 1
ATOM 714 O O . TYR A 1 90 ? -7.830 0.886 7.333 1.00 96.50 90 TYR A O 1
ATOM 722 N N . ILE A 1 91 ? -8.275 0.183 9.415 1.00 95.94 91 ILE A N 1
ATOM 723 C CA . ILE A 1 91 ? -7.697 1.381 10.047 1.00 95.94 91 ILE A CA 1
ATOM 724 C C . ILE A 1 91 ? -6.207 1.510 9.733 1.00 95.94 91 ILE A C 1
ATOM 726 O O . ILE A 1 91 ? -5.726 2.608 9.425 1.00 95.94 91 ILE A O 1
ATOM 730 N N . GLN A 1 92 ? -5.466 0.399 9.775 1.00 95.31 92 GLN A N 1
ATOM 731 C CA . GLN A 1 92 ? -4.057 0.405 9.398 1.00 95.31 92 GLN A CA 1
ATOM 732 C C . GLN A 1 92 ? -3.878 0.916 7.965 1.00 95.31 92 GLN A C 1
ATOM 734 O O . GLN A 1 92 ? -3.038 1.784 7.744 1.00 95.31 92 GLN A O 1
ATOM 739 N N . LEU A 1 93 ? -4.694 0.496 7.004 1.00 96.12 93 LEU A N 1
ATOM 740 C CA . LEU A 1 93 ? -4.605 0.953 5.614 1.00 96.12 93 LEU A CA 1
ATOM 741 C C . LEU A 1 93 ? -4.922 2.441 5.453 1.00 96.12 93 LEU A C 1
ATOM 743 O O . LEU A 1 93 ? -4.166 3.161 4.789 1.00 96.12 93 LEU A O 1
ATOM 747 N N . VAL A 1 94 ? -5.972 2.934 6.113 1.00 95.44 94 VAL A N 1
ATOM 748 C CA . VAL A 1 94 ? -6.327 4.362 6.084 1.00 95.44 94 VAL A CA 1
ATOM 749 C C . VAL A 1 94 ? -5.206 5.217 6.687 1.00 95.44 94 VAL A C 1
ATOM 751 O O . VAL A 1 94 ? -4.822 6.242 6.107 1.00 95.44 94 VAL A O 1
ATOM 754 N N . SER A 1 95 ? -4.594 4.763 7.789 1.00 94.31 95 SER A N 1
ATOM 755 C CA . SER A 1 95 ? -3.429 5.429 8.396 1.00 94.31 95 SER A CA 1
ATOM 756 C C . SER A 1 95 ? -2.221 5.479 7.444 1.00 94.31 95 SER A C 1
ATOM 758 O O . SER A 1 95 ? -1.419 6.418 7.473 1.00 94.31 95 SER A O 1
ATOM 760 N N . ARG A 1 96 ? -2.112 4.490 6.546 1.00 93.62 96 ARG A N 1
ATOM 761 C CA . ARG A 1 96 ? -1.050 4.345 5.539 1.00 93.62 96 ARG A CA 1
ATOM 762 C C . ARG A 1 96 ? -1.384 5.008 4.204 1.00 93.62 96 ARG A C 1
ATOM 764 O O . ARG A 1 96 ? -0.613 4.862 3.261 1.00 93.62 96 ARG A O 1
ATOM 771 N N . GLY A 1 97 ? -2.446 5.808 4.138 1.00 92.56 97 GLY A N 1
ATOM 772 C CA . GLY A 1 97 ? -2.709 6.702 3.010 1.00 92.56 97 GLY A CA 1
ATOM 773 C C . GLY A 1 97 ? -3.759 6.219 2.013 1.00 92.56 97 GLY A C 1
ATOM 774 O O . GLY A 1 97 ? -4.007 6.942 1.050 1.00 92.56 97 GLY A O 1
ATOM 775 N N . PHE A 1 98 ? -4.404 5.071 2.239 1.00 96.00 98 PHE A N 1
ATOM 776 C CA . PHE A 1 98 ? -5.565 4.670 1.439 1.00 96.00 98 PHE A CA 1
ATOM 777 C C . PHE A 1 98 ? -6.772 5.566 1.701 1.00 96.00 98 PHE A C 1
ATOM 779 O O . PHE A 1 98 ? -6.958 6.069 2.816 1.00 96.00 98 PHE A O 1
ATOM 786 N N . ALA A 1 99 ? -7.581 5.780 0.663 1.00 95.31 99 ALA A N 1
ATOM 787 C CA . ALA A 1 99 ? -8.891 6.394 0.823 1.00 95.31 99 ALA A CA 1
ATOM 788 C C . ALA A 1 99 ? -9.817 5.462 1.619 1.00 95.31 99 ALA A C 1
ATOM 790 O O . ALA A 1 99 ? -9.679 4.243 1.525 1.00 95.31 99 ALA A O 1
ATOM 791 N N . ALA A 1 100 ? -10.747 6.032 2.390 1.00 94.81 100 ALA A N 1
ATOM 792 C CA . ALA A 1 100 ? -11.699 5.253 3.183 1.00 94.81 100 ALA A CA 1
ATOM 793 C C . ALA A 1 100 ? -12.474 4.260 2.300 1.00 94.81 100 ALA A C 1
ATOM 795 O O . ALA A 1 100 ? -12.504 3.072 2.604 1.00 94.81 100 ALA A O 1
ATOM 796 N N . ASP A 1 101 ? -12.976 4.723 1.153 1.00 94.75 101 ASP A N 1
ATOM 797 C CA . ASP A 1 101 ? -13.710 3.902 0.186 1.00 94.75 101 ASP A CA 1
ATOM 798 C C . ASP A 1 101 ? -12.869 2.727 -0.327 1.00 94.75 101 ASP A C 1
ATOM 800 O O . ASP A 1 101 ? -13.305 1.581 -0.280 1.00 94.75 101 ASP A O 1
ATOM 804 N N . GLU A 1 102 ? -11.629 2.977 -0.761 1.00 94.62 102 GLU A N 1
ATOM 805 C CA . GLU A 1 102 ? -10.742 1.920 -1.267 1.00 94.62 102 GLU A CA 1
ATOM 806 C C . GLU A 1 102 ? -10.368 0.906 -0.180 1.00 94.62 102 GLU A C 1
ATOM 808 O O . GLU A 1 102 ? -10.205 -0.276 -0.473 1.00 94.62 102 GLU A O 1
ATOM 813 N N . ALA A 1 103 ? -10.251 1.344 1.075 1.00 96.12 103 ALA A N 1
ATOM 814 C CA . ALA A 1 103 ? -9.933 0.458 2.185 1.00 96.12 103 ALA A CA 1
ATOM 815 C C . ALA A 1 103 ? -11.088 -0.501 2.526 1.00 96.12 103 ALA A C 1
ATOM 817 O O . ALA A 1 103 ? -10.826 -1.590 3.036 1.00 96.12 103 ALA A O 1
ATOM 818 N N . THR A 1 104 ? -12.346 -0.162 2.204 1.00 95.12 104 THR A N 1
ATOM 819 C CA . THR A 1 104 ? -13.493 -1.063 2.449 1.00 95.12 104 THR A CA 1
ATOM 820 C C . THR A 1 104 ? -13.410 -2.376 1.665 1.00 95.12 104 THR A C 1
ATOM 822 O O . THR A 1 104 ? -14.030 -3.360 2.063 1.00 95.12 104 THR A O 1
ATOM 825 N N . LEU A 1 105 ? -12.589 -2.431 0.609 1.00 94.38 105 LEU A N 1
ATOM 826 C CA . LEU A 1 105 ? -12.346 -3.645 -0.176 1.00 94.38 105 LEU A CA 1
ATOM 827 C C . LEU A 1 105 ? -11.793 -4.807 0.660 1.00 94.38 105 LEU A C 1
ATOM 829 O O . LEU A 1 105 ? -11.984 -5.952 0.278 1.00 94.38 105 LEU A O 1
ATOM 833 N N . VAL A 1 106 ? -11.157 -4.539 1.804 1.00 95.31 106 VAL A N 1
ATOM 834 C CA . VAL A 1 106 ? -10.634 -5.586 2.703 1.00 95.31 106 VAL A CA 1
ATOM 835 C C . VAL A 1 106 ? -11.731 -6.443 3.334 1.00 95.31 106 VAL A C 1
ATOM 837 O O . VAL A 1 106 ? -11.469 -7.570 3.731 1.00 95.31 106 VAL A O 1
ATOM 840 N N . PHE A 1 107 ? -12.968 -5.948 3.403 1.00 93.94 107 PHE A N 1
ATOM 841 C CA . PHE A 1 107 ? -14.095 -6.748 3.886 1.00 93.94 107 PHE A CA 1
ATOM 842 C C . PHE A 1 107 ? -14.629 -7.731 2.835 1.00 93.94 107 PHE A C 1
ATOM 844 O O . PHE A 1 107 ? -15.467 -8.569 3.156 1.00 93.94 107 PHE A O 1
ATOM 851 N N . GLN A 1 108 ? -14.180 -7.633 1.579 1.00 92.88 108 GLN A N 1
ATOM 852 C CA . GLN A 1 108 ? -14.603 -8.553 0.529 1.00 92.88 108 GLN A CA 1
ATOM 853 C C . GLN A 1 108 ? -13.843 -9.881 0.632 1.00 92.88 108 GLN A C 1
ATOM 855 O O . GLN A 1 108 ? -12.633 -9.883 0.874 1.00 92.88 108 GLN A O 1
ATOM 860 N N . PRO A 1 109 ? -14.516 -11.019 0.388 1.00 89.62 109 PRO A N 1
ATOM 861 C CA . PRO A 1 109 ? -13.832 -12.300 0.315 1.00 89.62 109 PRO A CA 1
ATOM 862 C C . PRO A 1 109 ? -12.814 -12.293 -0.835 1.00 89.62 109 PRO A C 1
ATOM 864 O O . PRO A 1 109 ? -13.014 -11.634 -1.856 1.00 89.62 109 PRO A O 1
ATOM 867 N N . SER A 1 110 ? -11.720 -13.039 -0.669 1.00 90.12 110 SER A N 1
ATOM 868 C CA . SER A 1 110 ? -10.630 -13.172 -1.657 1.00 90.12 110 SER A CA 1
ATOM 869 C C . SER A 1 110 ? -9.779 -11.915 -1.900 1.00 90.12 110 SER A C 1
ATOM 871 O O . SER A 1 110 ? -8.891 -11.942 -2.758 1.00 90.12 110 SER A O 1
ATOM 873 N N . VAL A 1 111 ? -10.010 -10.833 -1.151 1.00 94.69 111 VAL A N 1
ATOM 874 C CA . VAL A 1 111 ? -9.148 -9.648 -1.134 1.00 94.69 111 VAL A CA 1
ATOM 875 C C . VAL A 1 111 ? -8.287 -9.679 0.120 1.00 94.69 111 VAL A C 1
ATOM 877 O O . VAL A 1 111 ? -8.785 -9.787 1.234 1.00 94.69 111 VAL A O 1
ATOM 880 N N . GLU A 1 112 ? -6.981 -9.539 -0.066 1.00 94.62 112 GLU A N 1
ATOM 881 C CA . GLU A 1 112 ? -6.012 -9.455 1.019 1.00 94.62 112 GLU A CA 1
ATOM 882 C C . GLU A 1 112 ? -5.349 -8.076 1.041 1.00 94.62 112 GLU A C 1
ATOM 884 O O . GLU A 1 112 ? -5.437 -7.282 0.093 1.00 94.62 112 GLU A O 1
ATOM 889 N N . CYS A 1 113 ? -4.664 -7.776 2.141 1.00 95.25 113 CYS A N 1
ATOM 890 C CA . CYS A 1 113 ? -3.882 -6.559 2.273 1.00 95.25 113 CYS A CA 1
ATOM 891 C C . CYS A 1 113 ? -2.515 -6.835 2.892 1.00 95.25 113 CYS A C 1
ATOM 893 O O . CYS A 1 113 ? -2.395 -7.661 3.792 1.00 95.25 113 CYS A O 1
ATOM 895 N N . GLU A 1 114 ? -1.503 -6.094 2.444 1.00 95.19 114 GLU A N 1
ATOM 896 C CA . GLU A 1 1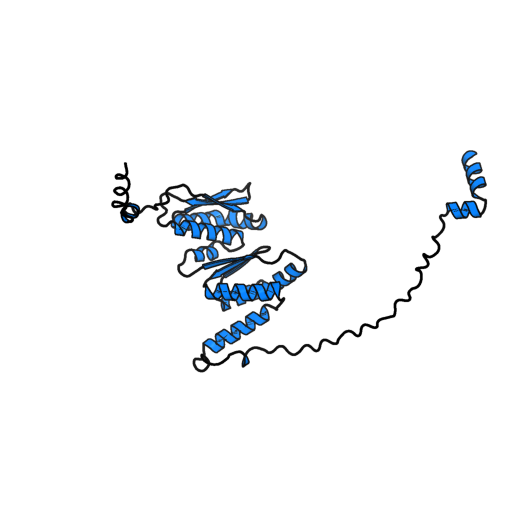14 ? -0.136 -6.220 2.946 1.00 95.19 114 GLU A CA 1
ATOM 897 C C . GLU A 1 114 ? 0.536 -4.847 3.064 1.00 95.19 114 GLU A C 1
ATOM 899 O O . GLU A 1 114 ? 0.427 -3.985 2.182 1.00 95.19 114 GLU A O 1
ATOM 904 N N . ILE A 1 115 ? 1.255 -4.628 4.170 1.00 95.19 115 ILE A N 1
ATOM 905 C CA . ILE A 1 115 ? 1.985 -3.380 4.435 1.00 95.19 115 ILE A CA 1
ATOM 906 C C . ILE A 1 115 ? 3.486 -3.636 4.308 1.00 95.19 115 ILE A C 1
ATOM 908 O O . ILE A 1 115 ? 4.174 -4.022 5.255 1.00 95.19 115 ILE A O 1
ATOM 912 N N . ILE A 1 116 ? 4.028 -3.312 3.139 1.00 94.38 116 ILE A N 1
ATOM 913 C CA . ILE A 1 116 ? 5.434 -3.517 2.808 1.00 94.38 116 ILE A CA 1
ATOM 914 C C . ILE A 1 116 ? 6.272 -2.374 3.387 1.00 94.38 116 ILE A C 1
ATOM 916 O O . ILE A 1 116 ? 6.113 -1.197 3.039 1.00 94.38 116 ILE A O 1
ATOM 920 N N . LYS A 1 117 ? 7.221 -2.716 4.259 1.00 91.50 117 LYS A N 1
ATOM 921 C CA . LYS A 1 117 ? 8.196 -1.765 4.810 1.00 91.50 117 LYS A CA 1
ATOM 922 C C . LYS A 1 117 ? 9.304 -1.492 3.790 1.00 91.50 117 LYS A C 1
ATOM 924 O O . LYS A 1 117 ? 9.993 -2.397 3.335 1.00 91.50 117 LYS A O 1
ATOM 929 N N . LEU A 1 118 ? 9.501 -0.221 3.460 1.00 89.62 118 LEU A N 1
ATOM 930 C CA . LEU A 1 118 ? 10.578 0.266 2.602 1.00 89.62 118 LEU A CA 1
ATOM 931 C C . LEU A 1 118 ? 11.797 0.666 3.449 1.00 89.62 118 LEU A C 1
ATOM 933 O O . LEU A 1 118 ? 11.683 1.026 4.623 1.00 89.62 118 LEU A O 1
ATOM 937 N N . ARG A 1 119 ? 12.981 0.655 2.824 1.00 79.25 119 ARG A N 1
ATOM 938 C CA . ARG A 1 119 ? 14.251 1.079 3.444 1.00 79.25 119 ARG A CA 1
ATOM 939 C C . ARG A 1 119 ? 14.144 2.502 4.039 1.00 79.25 119 ARG A C 1
ATOM 941 O O . ARG A 1 119 ? 13.437 3.338 3.468 1.00 79.25 119 ARG A O 1
ATOM 948 N N . PRO A 1 120 ? 14.868 2.819 5.137 1.00 71.12 120 PRO A N 1
ATOM 949 C CA . PRO A 1 120 ? 14.880 4.144 5.751 1.00 71.12 120 PRO A CA 1
ATOM 950 C C . PRO A 1 120 ? 15.092 5.300 4.758 1.00 71.12 120 PRO A C 1
ATOM 952 O O . PRO A 1 120 ? 15.791 5.147 3.746 1.00 71.12 120 PRO A O 1
ATOM 955 N N . PRO A 1 121 ? 14.502 6.475 5.057 1.00 69.06 121 PRO A N 1
ATOM 956 C CA . PRO A 1 121 ? 14.476 7.622 4.165 1.00 69.06 121 PRO A CA 1
ATOM 957 C C . PRO A 1 121 ? 15.877 8.220 4.046 1.00 69.06 121 PRO A C 1
ATOM 959 O O . PRO A 1 121 ? 16.299 9.058 4.830 1.00 69.06 121 PRO A O 1
ATOM 962 N N . THR A 1 122 ? 16.607 7.778 3.033 1.00 83.44 122 THR A N 1
ATOM 963 C CA . THR A 1 122 ? 17.807 8.454 2.540 1.00 83.44 122 THR A CA 1
ATOM 964 C C . THR A 1 122 ? 17.426 9.361 1.372 1.00 83.44 122 THR A C 1
ATOM 966 O O . THR A 1 122 ? 16.407 9.142 0.710 1.00 83.44 122 THR A O 1
ATOM 969 N N . SER A 1 123 ? 18.267 10.342 1.036 1.00 82.25 123 SER A N 1
ATOM 970 C CA . SER A 1 123 ? 18.065 11.191 -0.154 1.00 82.25 123 SER A CA 1
ATOM 971 C C . SER A 1 123 ? 17.895 10.369 -1.443 1.00 82.25 123 SER A C 1
ATOM 973 O O . SER A 1 123 ? 17.124 10.725 -2.335 1.00 82.25 123 SER A O 1
ATOM 975 N N . LYS A 1 124 ? 18.560 9.208 -1.521 1.00 85.94 124 LYS A N 1
ATOM 976 C CA . LYS A 1 124 ? 18.416 8.233 -2.612 1.00 85.94 124 LYS A CA 1
ATOM 977 C C . LYS A 1 124 ? 17.066 7.505 -2.573 1.00 85.94 124 LYS A C 1
ATOM 979 O O . LYS A 1 124 ? 16.474 7.300 -3.631 1.00 85.94 124 LYS A O 1
ATOM 984 N N . ALA A 1 125 ? 16.567 7.135 -1.392 1.00 85.69 125 ALA A N 1
ATOM 985 C CA . ALA A 1 125 ? 15.261 6.489 -1.238 1.00 85.69 125 ALA A CA 1
ATOM 986 C C . ALA A 1 125 ? 14.112 7.421 -1.651 1.00 85.69 125 ALA A C 1
ATOM 988 O O . ALA A 1 125 ? 13.192 6.972 -2.329 1.00 85.69 125 ALA A O 1
ATOM 989 N N . LEU A 1 126 ? 14.210 8.722 -1.344 1.00 89.69 126 LEU A N 1
ATOM 990 C CA . LEU A 1 126 ? 13.224 9.711 -1.788 1.00 89.69 126 LEU A CA 1
ATOM 991 C C . LEU A 1 126 ? 13.149 9.782 -3.321 1.00 89.69 126 LEU A C 1
ATOM 993 O O . LEU A 1 126 ? 12.063 9.678 -3.882 1.00 89.69 126 LEU A O 1
ATOM 997 N N . LYS A 1 127 ? 14.301 9.841 -4.007 1.00 90.00 127 LYS A N 1
ATOM 998 C CA . LYS A 1 127 ? 14.365 9.813 -5.482 1.00 90.00 127 LYS A CA 1
ATOM 999 C C . LYS A 1 127 ? 13.762 8.530 -6.065 1.00 90.00 127 LYS A C 1
ATOM 1001 O O . LYS A 1 127 ? 13.026 8.589 -7.047 1.00 90.00 127 LYS A O 1
ATOM 1006 N N . ARG A 1 128 ? 14.045 7.369 -5.459 1.00 91.31 128 ARG A N 1
ATOM 1007 C CA . ARG A 1 128 ? 13.458 6.080 -5.876 1.00 91.31 128 ARG A CA 1
ATOM 1008 C C . ARG A 1 128 ? 11.945 6.049 -5.665 1.00 91.31 128 ARG A C 1
ATOM 1010 O O . ARG A 1 128 ? 11.242 5.547 -6.534 1.00 91.31 128 ARG A O 1
ATOM 1017 N N . ARG A 1 129 ? 11.446 6.628 -4.571 1.00 91.88 129 ARG A N 1
ATOM 1018 C CA . ARG A 1 129 ? 10.011 6.719 -4.274 1.00 91.88 129 ARG A CA 1
ATOM 1019 C C . ARG A 1 129 ? 9.279 7.603 -5.277 1.00 91.88 129 ARG A C 1
ATOM 1021 O O . ARG A 1 129 ? 8.282 7.167 -5.836 1.00 91.88 129 ARG A O 1
ATOM 1028 N N . THR A 1 130 ? 9.798 8.799 -5.554 1.00 92.38 130 THR A N 1
ATOM 1029 C CA . THR A 1 130 ? 9.227 9.695 -6.574 1.00 92.38 130 THR A CA 1
ATOM 1030 C C . THR A 1 130 ? 9.201 9.020 -7.945 1.00 92.38 130 THR A C 1
ATOM 1032 O O . THR A 1 130 ? 8.205 9.092 -8.655 1.00 92.38 130 THR A O 1
ATOM 1035 N N . ARG A 1 131 ? 10.259 8.276 -8.291 1.00 94.00 131 ARG A N 1
ATOM 1036 C CA . ARG A 1 131 ? 10.314 7.472 -9.519 1.00 94.00 131 ARG A CA 1
ATOM 1037 C C . ARG A 1 131 ? 9.276 6.345 -9.551 1.00 94.00 131 ARG A C 1
ATOM 1039 O O . ARG A 1 131 ? 8.707 6.095 -10.606 1.00 94.00 131 ARG A O 1
ATOM 1046 N N . PHE A 1 132 ? 9.072 5.653 -8.430 1.00 95.06 132 PHE A N 1
ATOM 1047 C CA . PHE A 1 132 ? 8.094 4.570 -8.299 1.00 95.06 132 PHE A CA 1
ATOM 1048 C C . PHE A 1 132 ? 6.652 5.080 -8.429 1.00 95.06 132 PHE A C 1
ATOM 1050 O O . PHE A 1 132 ? 5.874 4.494 -9.174 1.00 95.06 132 PHE A O 1
ATOM 1057 N N . ALA A 1 133 ? 6.328 6.215 -7.798 1.00 94.06 133 ALA A N 1
ATOM 1058 C CA . ALA A 1 133 ? 5.050 6.895 -8.007 1.00 94.06 133 ALA A CA 1
ATOM 1059 C C . ALA A 1 133 ? 4.873 7.318 -9.478 1.00 94.06 133 ALA A C 1
ATOM 1061 O O . ALA A 1 133 ? 3.823 7.093 -10.080 1.00 94.06 133 ALA A O 1
ATOM 1062 N N . GLY A 1 134 ? 5.932 7.872 -10.073 1.00 94.31 134 GLY A N 1
ATOM 1063 C CA . GLY A 1 134 ? 5.888 8.469 -11.402 1.00 94.31 134 GLY A CA 1
ATOM 1064 C C . GLY A 1 134 ? 5.274 9.873 -11.394 1.00 94.31 134 GLY A C 1
ATOM 1065 O O . GLY A 1 134 ? 4.812 10.350 -10.352 1.00 94.31 134 GLY A O 1
ATOM 1066 N N . PRO A 1 135 ? 5.269 10.558 -12.549 1.00 93.75 135 PRO A N 1
ATOM 1067 C CA . PRO A 1 135 ? 4.607 11.852 -12.680 1.00 93.75 135 PRO A CA 1
ATOM 1068 C C . PRO A 1 135 ? 3.116 11.690 -12.360 1.00 93.75 135 PRO A C 1
ATOM 1070 O O . PRO A 1 135 ? 2.476 10.769 -12.861 1.00 93.75 135 PRO A O 1
ATOM 1073 N N . GLN A 1 136 ? 2.584 12.534 -11.470 1.00 91.38 136 GLN A N 1
ATOM 1074 C CA . GLN A 1 136 ? 1.185 12.485 -11.009 1.00 91.38 136 GLN A CA 1
ATOM 1075 C C . GLN A 1 136 ? 0.706 11.099 -10.510 1.00 91.38 136 GLN A C 1
ATOM 1077 O O . GLN A 1 136 ? -0.488 10.818 -10.512 1.00 91.38 136 GLN A O 1
ATOM 1082 N N . GLY A 1 137 ? 1.611 10.200 -10.101 1.00 91.44 137 GLY A N 1
ATOM 1083 C CA . GLY A 1 137 ? 1.231 8.851 -9.663 1.00 91.44 137 GLY A CA 1
ATOM 1084 C C . GLY A 1 137 ? 0.863 7.876 -10.793 1.00 91.44 137 GLY A C 1
ATOM 1085 O O . GLY A 1 137 ? 0.378 6.779 -10.512 1.00 91.44 137 GLY A O 1
ATOM 1086 N N . GLN A 1 138 ? 1.085 8.234 -12.064 1.00 94.44 138 GLN A N 1
ATOM 1087 C CA . GLN A 1 138 ? 0.669 7.414 -13.210 1.00 94.44 138 GLN A CA 1
ATOM 1088 C C . GLN A 1 138 ? 1.340 6.036 -13.237 1.00 94.44 138 GLN A C 1
ATOM 1090 O O . GLN A 1 138 ? 0.675 5.038 -13.503 1.00 94.44 138 GLN A O 1
ATOM 1095 N N . THR A 1 139 ? 2.635 5.951 -12.917 1.00 95.62 139 THR A N 1
ATOM 1096 C CA . THR A 1 139 ? 3.365 4.672 -12.902 1.00 95.62 139 THR A CA 1
ATOM 1097 C C . THR A 1 139 ? 2.807 3.730 -11.839 1.00 95.62 139 THR A C 1
ATOM 1099 O O . THR A 1 139 ? 2.605 2.549 -12.109 1.00 95.62 139 THR A O 1
ATOM 1102 N N . MET A 1 140 ? 2.523 4.249 -10.642 1.00 95.31 140 MET A N 1
ATOM 1103 C CA . MET A 1 140 ? 1.915 3.470 -9.561 1.00 95.31 140 MET A CA 1
ATOM 1104 C C . MET A 1 140 ? 0.510 2.994 -9.942 1.00 95.31 140 MET A C 1
ATOM 1106 O O . MET A 1 140 ? 0.182 1.831 -9.724 1.00 95.31 140 MET A O 1
ATOM 1110 N N . LYS A 1 141 ? -0.294 3.858 -10.573 1.00 95.12 141 LYS A N 1
ATOM 1111 C CA . LYS A 1 141 ? -1.626 3.485 -11.066 1.00 95.12 141 LYS A CA 1
ATOM 1112 C C . LYS A 1 141 ? -1.551 2.402 -12.146 1.00 95.12 141 LYS A C 1
ATOM 1114 O O . LYS A 1 141 ? -2.314 1.446 -12.094 1.00 95.12 141 LYS A O 1
ATOM 1119 N N . ALA A 1 142 ? -0.611 2.514 -13.086 1.00 96.44 142 ALA A N 1
ATOM 1120 C CA . ALA A 1 142 ? -0.395 1.516 -14.131 1.00 96.44 142 ALA A CA 1
ATOM 1121 C C . ALA A 1 142 ? 0.013 0.153 -13.553 1.00 96.44 142 ALA A C 1
ATOM 1123 O O . ALA A 1 142 ? -0.531 -0.866 -13.967 1.00 96.44 142 ALA A O 1
ATOM 1124 N N . LEU A 1 143 ? 0.920 0.133 -12.567 1.00 96.75 143 LEU A N 1
ATOM 1125 C CA . LEU A 1 143 ? 1.272 -1.096 -11.852 1.00 96.75 143 LEU A CA 1
ATOM 1126 C C . LEU A 1 143 ? 0.037 -1.718 -11.199 1.00 96.75 143 LEU A C 1
ATOM 1128 O O . LEU A 1 143 ? -0.230 -2.887 -11.442 1.00 96.75 143 LEU A O 1
ATOM 1132 N N . GLY A 1 144 ? -0.756 -0.922 -10.477 1.00 95.69 144 GLY A N 1
ATOM 1133 C CA . GLY A 1 144 ? -1.976 -1.405 -9.832 1.00 95.69 144 GLY A CA 1
ATOM 1134 C C . GLY A 1 144 ? -3.008 -1.996 -10.799 1.00 95.69 144 GLY A C 1
ATOM 1135 O O . GLY A 1 144 ? -3.603 -3.027 -10.505 1.00 95.69 144 GLY A O 1
ATOM 1136 N N . LEU A 1 145 ? -3.184 -1.400 -11.982 1.00 95.56 145 LEU A N 1
ATOM 1137 C CA . LEU A 1 145 ? -4.081 -1.933 -13.019 1.00 95.56 145 LEU A CA 1
ATOM 1138 C C . LEU A 1 145 ? -3.567 -3.238 -13.642 1.00 95.56 145 LEU A C 1
ATOM 1140 O O . LEU A 1 145 ? -4.357 -4.101 -14.023 1.00 95.56 145 LEU A O 1
ATOM 1144 N N . LEU A 1 146 ? -2.247 -3.389 -13.765 1.00 95.62 146 LEU A N 1
ATOM 1145 C CA . LEU A 1 146 ? -1.640 -4.588 -14.339 1.00 95.62 146 LEU A CA 1
ATOM 1146 C C . LEU A 1 146 ? -1.673 -5.769 -13.367 1.00 95.62 146 LEU A C 1
ATOM 1148 O O . LEU A 1 146 ? -1.897 -6.890 -13.812 1.00 95.62 146 LEU A O 1
ATOM 1152 N N . THR A 1 147 ? -1.486 -5.520 -12.069 1.00 95.31 147 THR A N 1
ATOM 1153 C CA . THR A 1 147 ? -1.505 -6.549 -11.015 1.00 95.31 147 THR A CA 1
ATOM 1154 C C . THR A 1 147 ? -2.873 -6.729 -10.353 1.00 95.31 147 THR A C 1
ATOM 1156 O O . THR A 1 147 ? -2.999 -7.565 -9.464 1.00 95.31 147 THR A O 1
ATOM 1159 N N . ASN A 1 148 ? -3.899 -5.971 -10.763 1.00 94.06 148 ASN A N 1
ATOM 1160 C CA . ASN A 1 148 ? -5.218 -5.918 -10.115 1.00 94.06 148 ASN A CA 1
ATOM 1161 C C . ASN A 1 148 ? -5.126 -5.624 -8.602 1.00 94.06 148 ASN A C 1
ATOM 1163 O O . ASN A 1 148 ? -5.814 -6.234 -7.785 1.00 94.06 148 ASN A O 1
ATOM 1167 N N . THR A 1 149 ? -4.256 -4.686 -8.224 1.00 96.06 149 THR A N 1
ATOM 1168 C CA . THR A 1 149 ? -4.053 -4.258 -6.833 1.00 96.06 149 THR A CA 1
ATOM 1169 C C . THR A 1 149 ? -4.221 -2.751 -6.695 1.00 96.06 149 THR A C 1
ATOM 1171 O O . THR A 1 149 ? -3.812 -1.982 -7.566 1.00 96.06 149 THR A O 1
ATOM 1174 N N . ARG A 1 150 ? -4.741 -2.296 -5.559 1.00 96.25 150 ARG A N 1
ATOM 1175 C CA . ARG A 1 150 ? -4.708 -0.891 -5.144 1.00 96.25 150 ARG A CA 1
ATOM 1176 C C . ARG A 1 150 ? -3.450 -0.641 -4.322 1.00 96.25 150 ARG A C 1
ATOM 1178 O O . ARG A 1 150 ? -3.033 -1.497 -3.546 1.00 96.25 150 ARG A O 1
ATOM 1185 N N . LEU A 1 151 ? -2.828 0.518 -4.522 1.00 96.19 151 LEU A N 1
ATOM 1186 C CA . LEU A 1 151 ? -1.527 0.857 -3.947 1.00 96.19 151 LEU A CA 1
ATOM 1187 C C . LEU A 1 151 ? -1.579 2.236 -3.296 1.00 96.19 151 LEU A C 1
ATOM 1189 O O . LEU A 1 151 ? -1.995 3.203 -3.934 1.00 96.19 151 LEU A O 1
ATOM 1193 N N . ALA A 1 152 ? -1.062 2.341 -2.074 1.00 94.56 152 ALA A N 1
ATOM 1194 C CA . ALA A 1 152 ? -0.864 3.611 -1.390 1.00 94.56 152 ALA A CA 1
ATOM 1195 C C . ALA A 1 152 ? 0.564 3.712 -0.844 1.00 94.56 152 ALA A C 1
ATOM 1197 O O . ALA A 1 152 ? 1.029 2.884 -0.059 1.00 94.56 152 ALA A O 1
ATOM 1198 N N . LEU A 1 153 ? 1.279 4.760 -1.254 1.00 92.69 153 LEU A N 1
ATOM 1199 C CA . LEU A 1 153 ? 2.609 5.079 -0.740 1.00 92.69 153 LEU A CA 1
ATOM 1200 C C . LEU A 1 153 ? 2.495 6.099 0.387 1.00 92.69 153 LEU A C 1
ATOM 1202 O O . LEU A 1 153 ? 2.151 7.255 0.148 1.00 92.69 153 LEU A O 1
ATOM 1206 N N . SER A 1 154 ? 2.892 5.711 1.597 1.00 88.81 154 SER A N 1
ATOM 1207 C CA . SER A 1 154 ? 2.979 6.628 2.735 1.00 88.81 154 SER A CA 1
ATOM 1208 C C . SER A 1 154 ? 4.317 6.494 3.438 1.00 88.81 154 SER A C 1
ATOM 1210 O O . SER A 1 154 ? 4.674 5.442 3.969 1.00 88.81 154 SER A O 1
ATOM 1212 N N . GLY A 1 155 ? 5.085 7.585 3.443 1.00 86.44 155 GLY A N 1
ATOM 1213 C CA . GLY A 1 155 ? 6.358 7.661 4.153 1.00 86.44 155 GLY A CA 1
ATOM 1214 C C . GLY A 1 155 ? 7.339 6.560 3.738 1.00 86.44 155 GLY A C 1
ATOM 1215 O O . GLY A 1 155 ? 7.913 6.618 2.646 1.00 86.44 155 GLY A O 1
ATOM 1216 N N . LYS A 1 156 ? 7.541 5.602 4.651 1.00 88.50 156 LYS A N 1
ATOM 1217 C CA . LYS A 1 156 ? 8.461 4.455 4.547 1.00 88.50 156 LYS A CA 1
ATOM 1218 C C . LYS A 1 156 ? 7.733 3.141 4.245 1.00 88.50 156 LYS A C 1
ATOM 1220 O O . LYS A 1 156 ? 8.326 2.083 4.384 1.00 88.50 156 LYS A O 1
ATOM 1225 N N . THR A 1 157 ? 6.453 3.183 3.914 1.00 92.44 157 THR A N 1
ATOM 1226 C CA . THR A 1 157 ? 5.628 1.993 3.703 1.00 92.44 157 THR A CA 1
ATOM 1227 C C . THR A 1 157 ? 4.891 2.094 2.378 1.00 92.44 157 THR A C 1
ATOM 1229 O O . THR A 1 157 ? 4.455 3.180 1.988 1.00 92.44 157 THR A O 1
ATOM 1232 N N . LEU A 1 158 ? 4.767 0.962 1.699 1.00 95.06 158 LEU A N 1
ATOM 1233 C CA . LEU A 1 158 ? 3.848 0.760 0.591 1.00 95.06 158 LEU A CA 1
ATOM 1234 C C . LEU A 1 158 ? 2.752 -0.173 1.097 1.00 95.06 158 LEU A C 1
ATOM 1236 O O . LEU A 1 158 ? 3.044 -1.303 1.470 1.00 95.06 158 LEU A O 1
ATOM 1240 N N . ALA A 1 159 ? 1.522 0.313 1.141 1.00 96.38 159 ALA A N 1
ATOM 1241 C CA . ALA A 1 159 ? 0.370 -0.509 1.459 1.00 96.38 159 ALA A CA 1
ATOM 1242 C C . ALA A 1 159 ? -0.270 -0.998 0.151 1.00 96.38 159 ALA A C 1
ATOM 1244 O O . ALA A 1 159 ? -0.393 -0.226 -0.807 1.00 96.38 159 ALA A O 1
ATOM 1245 N N . VAL A 1 160 ? -0.638 -2.276 0.112 1.00 97.19 160 VAL A N 1
ATOM 1246 C CA . VAL A 1 160 ? -1.184 -2.972 -1.059 1.00 97.19 160 VAL A CA 1
ATOM 1247 C C . VAL A 1 160 ? -2.484 -3.658 -0.654 1.00 97.19 160 VAL A C 1
ATOM 1249 O O . VAL A 1 160 ? -2.536 -4.272 0.406 1.00 97.19 160 VAL A O 1
ATOM 1252 N N . ILE A 1 161 ? -3.516 -3.550 -1.490 1.00 96.88 161 ILE A N 1
ATOM 1253 C CA . ILE A 1 161 ? -4.795 -4.264 -1.343 1.00 96.88 161 ILE A CA 1
ATOM 1254 C C . ILE A 1 161 ? -5.081 -4.973 -2.666 1.00 96.88 161 ILE A C 1
ATOM 1256 O O . ILE A 1 161 ? -4.977 -4.343 -3.722 1.00 96.88 161 ILE A O 1
ATOM 1260 N N . GLY A 1 162 ? -5.447 -6.249 -2.649 1.00 96.38 162 GLY A N 1
ATOM 1261 C CA . GLY A 1 162 ? -5.862 -6.957 -3.860 1.00 96.38 162 GLY A CA 1
ATOM 1262 C C . GLY A 1 162 ? -5.754 -8.469 -3.746 1.00 96.38 162 GLY A C 1
ATOM 1263 O O . GLY A 1 162 ? -5.810 -9.023 -2.655 1.00 96.38 162 GLY A O 1
ATOM 1264 N N . SER A 1 163 ? -5.612 -9.133 -4.895 1.00 95.56 163 SER A N 1
ATOM 1265 C CA . SER A 1 163 ? -5.461 -10.592 -4.936 1.00 95.56 163 SER A CA 1
ATOM 1266 C C . SER A 1 163 ? -4.123 -11.050 -4.326 1.00 95.56 163 SER A C 1
ATOM 1268 O O . SER A 1 163 ? -3.120 -10.345 -4.496 1.00 95.56 163 SER A O 1
ATOM 1270 N N . PRO A 1 164 ? -4.059 -12.247 -3.711 1.00 95.19 164 PRO A N 1
ATOM 1271 C CA . PRO A 1 164 ? -2.823 -12.779 -3.125 1.00 95.19 164 PRO A CA 1
ATOM 1272 C C . PRO A 1 164 ? -1.672 -12.853 -4.143 1.00 95.19 164 PRO A C 1
ATOM 1274 O O . PRO A 1 164 ? -0.556 -12.403 -3.886 1.00 95.19 164 PRO A O 1
ATOM 1277 N N . GLN A 1 165 ? -1.971 -13.314 -5.364 1.00 94.81 165 GLN A N 1
ATOM 1278 C CA . GLN A 1 165 ? -1.006 -13.377 -6.470 1.00 94.81 165 GLN A CA 1
ATOM 1279 C C . GLN A 1 165 ? -0.497 -11.983 -6.872 1.00 94.81 165 GLN A C 1
ATOM 1281 O O . GLN A 1 165 ? 0.691 -11.787 -7.139 1.00 94.81 165 GLN A O 1
ATOM 1286 N N . GLY A 1 166 ? -1.391 -10.989 -6.907 1.00 95.88 166 GLY A N 1
ATOM 1287 C CA . GLY A 1 166 ? -1.033 -9.603 -7.194 1.00 95.88 166 GLY A CA 1
ATOM 1288 C C . GLY A 1 166 ? -0.135 -8.997 -6.113 1.00 95.88 166 GLY A C 1
ATOM 1289 O O . GLY A 1 166 ? 0.814 -8.279 -6.437 1.00 95.88 166 GLY A O 1
ATOM 1290 N N . ILE A 1 167 ? -0.396 -9.316 -4.843 1.00 96.38 167 ILE A N 1
ATOM 1291 C CA . ILE A 1 167 ? 0.408 -8.870 -3.699 1.00 96.38 167 ILE A CA 1
ATOM 1292 C C . ILE A 1 167 ? 1.818 -9.455 -3.774 1.00 96.38 167 ILE A C 1
ATOM 1294 O O . ILE A 1 167 ? 2.782 -8.694 -3.684 1.00 96.38 167 ILE A O 1
ATOM 1298 N N . GLU A 1 168 ? 1.965 -10.756 -4.025 1.00 95.88 168 GLU A N 1
ATOM 1299 C CA . GLU A 1 168 ? 3.277 -11.403 -4.154 1.00 95.88 168 GLU A CA 1
ATOM 1300 C C . GLU A 1 168 ? 4.113 -10.781 -5.288 1.00 95.88 168 GLU A C 1
ATOM 1302 O O . GLU A 1 168 ? 5.279 -10.407 -5.099 1.00 95.88 168 GLU A O 1
ATOM 1307 N N . LEU A 1 169 ? 3.495 -10.566 -6.455 1.00 96.06 169 LEU A N 1
ATOM 1308 C CA . LEU A 1 169 ? 4.139 -9.875 -7.574 1.00 96.06 169 LEU A CA 1
ATOM 1309 C C . LEU A 1 169 ? 4.563 -8.454 -7.177 1.00 96.06 169 LEU A C 1
ATOM 1311 O O . LEU A 1 169 ? 5.686 -8.032 -7.469 1.00 96.06 169 LEU A O 1
ATOM 1315 N N . MET A 1 170 ? 3.705 -7.717 -6.468 1.00 96.69 170 MET A N 1
ATOM 1316 C CA . MET A 1 170 ? 4.010 -6.367 -5.995 1.00 96.69 170 MET A CA 1
ATOM 1317 C C . MET A 1 170 ? 5.134 -6.354 -4.949 1.00 96.69 170 MET A C 1
ATOM 1319 O O . MET A 1 170 ? 5.967 -5.442 -4.956 1.00 96.69 170 MET A O 1
ATOM 1323 N N . MET A 1 171 ? 5.238 -7.367 -4.089 1.00 95.31 171 MET A N 1
ATOM 1324 C CA . MET A 1 171 ? 6.369 -7.523 -3.170 1.00 95.31 171 MET A CA 1
ATOM 1325 C C . MET A 1 171 ? 7.683 -7.679 -3.947 1.00 95.31 171 MET A C 1
ATOM 1327 O O . MET A 1 171 ? 8.657 -6.974 -3.654 1.00 95.31 171 MET A O 1
ATOM 1331 N N . GLY A 1 172 ? 7.693 -8.512 -4.993 1.00 95.19 172 GLY A N 1
ATOM 1332 C CA . GLY A 1 172 ? 8.835 -8.683 -5.898 1.00 95.19 172 GLY A CA 1
ATOM 1333 C C . GLY A 1 172 ? 9.235 -7.390 -6.620 1.00 95.19 172 GLY A C 1
ATOM 1334 O O . GLY A 1 172 ? 10.394 -6.969 -6.561 1.00 95.19 172 GLY A O 1
ATOM 1335 N N . ILE A 1 173 ? 8.265 -6.696 -7.224 1.00 95.50 173 ILE A N 1
ATOM 1336 C CA . ILE A 1 173 ? 8.477 -5.412 -7.918 1.00 95.50 173 ILE A CA 1
ATOM 1337 C C . ILE A 1 173 ? 9.035 -4.361 -6.956 1.00 95.50 173 ILE A C 1
ATOM 1339 O O . ILE A 1 173 ? 9.953 -3.611 -7.304 1.00 95.50 173 ILE A O 1
ATOM 1343 N N . THR A 1 174 ? 8.495 -4.296 -5.739 1.00 94.56 174 THR A N 1
ATOM 1344 C CA . THR A 1 174 ? 8.924 -3.336 -4.717 1.00 94.56 174 THR A CA 1
ATOM 1345 C C . THR A 1 174 ? 10.365 -3.607 -4.294 1.00 94.56 174 THR A C 1
ATOM 1347 O O . THR A 1 174 ? 11.184 -2.682 -4.299 1.00 94.56 174 THR A O 1
ATOM 1350 N N . ARG A 1 175 ? 10.711 -4.869 -4.009 1.00 92.81 175 ARG A N 1
ATOM 1351 C CA . ARG A 1 175 ? 12.083 -5.294 -3.694 1.00 92.81 175 ARG A CA 1
ATOM 1352 C C . ARG A 1 175 ? 13.053 -4.875 -4.800 1.00 92.81 175 ARG A C 1
ATOM 1354 O O . ARG A 1 175 ? 14.063 -4.219 -4.546 1.00 92.81 175 ARG A O 1
ATOM 1361 N N . ASP A 1 176 ? 12.703 -5.133 -6.050 1.00 93.06 176 ASP A N 1
ATOM 1362 C CA . ASP A 1 176 ? 13.536 -4.798 -7.203 1.00 93.06 176 ASP A CA 1
ATOM 1363 C C . ASP A 1 176 ? 13.688 -3.286 -7.432 1.00 93.06 176 ASP A C 1
ATOM 1365 O O . ASP A 1 176 ? 14.788 -2.784 -7.702 1.00 93.06 176 ASP A O 1
ATOM 1369 N N . CYS A 1 177 ? 12.603 -2.527 -7.280 1.00 92.75 177 CYS A N 1
ATOM 1370 C CA . CYS A 1 177 ? 12.610 -1.080 -7.481 1.00 92.75 177 CYS A CA 1
ATOM 1371 C C . CYS A 1 177 ? 13.383 -0.340 -6.383 1.00 92.75 177 CYS A C 1
ATOM 1373 O O . CYS A 1 177 ? 14.138 0.601 -6.675 1.00 92.75 177 CYS A O 1
ATOM 1375 N N . PHE A 1 178 ? 13.199 -0.747 -5.124 1.00 90.50 178 PHE A N 1
ATOM 1376 C CA . PHE A 1 178 ? 13.756 -0.055 -3.964 1.00 90.50 178 PHE A CA 1
ATOM 1377 C C . PHE A 1 178 ? 15.115 -0.597 -3.524 1.00 90.50 178 PHE A C 1
ATOM 1379 O O . PHE A 1 178 ? 15.955 0.214 -3.127 1.00 90.50 178 PHE A O 1
ATOM 1386 N N . GLU A 1 179 ? 15.390 -1.898 -3.638 1.00 88.94 179 GLU A N 1
ATOM 1387 C CA . GLU A 1 179 ? 16.673 -2.499 -3.243 1.00 88.94 179 GLU A CA 1
ATOM 1388 C C . GLU A 1 179 ? 17.642 -2.567 -4.422 1.00 88.94 179 GLU A C 1
ATOM 1390 O O . GLU A 1 179 ? 18.682 -1.899 -4.387 1.00 88.94 179 GLU A O 1
ATOM 1395 N N . LYS A 1 180 ? 17.264 -3.287 -5.490 1.00 87.19 180 LYS A N 1
ATOM 1396 C CA . LYS A 1 180 ? 18.096 -3.519 -6.690 1.00 87.19 180 LYS A CA 1
ATOM 1397 C C . LYS A 1 180 ? 18.163 -2.318 -7.639 1.00 87.19 180 LYS A C 1
ATOM 1399 O O . LYS A 1 180 ? 18.923 -2.323 -8.602 1.00 87.19 180 LYS A O 1
ATOM 1404 N N . ASN A 1 181 ? 17.411 -1.254 -7.345 1.00 89.06 181 ASN A N 1
ATOM 1405 C CA . ASN A 1 181 ? 17.382 -0.004 -8.107 1.00 89.06 181 ASN A CA 1
ATOM 1406 C C . ASN A 1 181 ? 16.927 -0.166 -9.571 1.00 89.06 181 ASN A C 1
ATOM 1408 O O . ASN A 1 181 ? 17.312 0.627 -10.436 1.00 89.06 181 ASN A O 1
ATOM 1412 N N . ILE A 1 182 ? 16.081 -1.154 -9.846 1.00 90.94 182 ILE A N 1
ATOM 1413 C CA . ILE A 1 182 ? 15.470 -1.353 -11.160 1.00 90.94 182 ILE A CA 1
ATOM 1414 C C . ILE A 1 182 ? 14.419 -0.251 -11.390 1.00 90.94 182 ILE A C 1
ATOM 1416 O O . ILE A 1 182 ? 13.780 0.240 -10.457 1.00 90.94 182 ILE A O 1
ATOM 1420 N N . HIS A 1 183 ? 14.287 0.228 -12.629 1.00 91.44 183 HIS A N 1
ATOM 1421 C CA . HIS A 1 183 ? 13.304 1.262 -12.962 1.00 91.44 183 HIS A CA 1
ATOM 1422 C C . HIS A 1 183 ? 11.902 0.631 -13.085 1.00 91.44 183 HIS A C 1
ATOM 1424 O O . HIS A 1 183 ? 11.773 -0.331 -13.841 1.00 91.44 183 HIS A O 1
ATOM 1430 N N . PRO A 1 184 ? 10.846 1.177 -12.448 1.00 94.75 184 PRO A N 1
ATOM 1431 C CA . PRO A 1 184 ? 9.499 0.579 -12.446 1.00 94.75 184 PRO A CA 1
ATOM 1432 C C . PRO A 1 184 ? 8.911 0.400 -13.851 1.00 94.75 184 PRO A C 1
ATOM 1434 O O . PRO A 1 184 ? 8.239 -0.582 -14.124 1.00 94.75 184 PRO A O 1
ATOM 1437 N N . VAL A 1 185 ? 9.239 1.293 -14.789 1.00 93.25 185 VAL A N 1
ATOM 1438 C CA . VAL A 1 185 ? 8.842 1.164 -16.207 1.00 93.25 185 VAL A CA 1
ATOM 1439 C C . VAL A 1 185 ? 9.289 -0.163 -16.842 1.00 93.25 185 VAL A C 1
ATOM 1441 O O . VAL A 1 185 ? 8.599 -0.659 -17.726 1.00 93.25 185 VAL A O 1
ATOM 1444 N N . LYS A 1 186 ? 10.405 -0.770 -16.406 1.00 92.19 186 LYS A N 1
ATOM 1445 C CA . LYS A 1 186 ? 10.806 -2.101 -16.899 1.00 92.19 186 LYS A CA 1
ATOM 1446 C C . LYS A 1 186 ? 9.784 -3.166 -16.498 1.00 92.19 186 LYS A C 1
ATOM 1448 O O . LYS A 1 186 ? 9.392 -3.969 -17.335 1.00 92.19 186 LYS A O 1
ATOM 1453 N N . TRP A 1 187 ? 9.315 -3.105 -15.254 1.00 94.56 187 TRP A N 1
ATOM 1454 C CA . TRP A 1 187 ? 8.255 -3.971 -14.746 1.00 94.56 187 TRP A CA 1
ATOM 1455 C C . TRP A 1 187 ? 6.923 -3.722 -15.446 1.00 94.56 187 TRP A C 1
ATOM 1457 O O . TRP A 1 187 ? 6.292 -4.679 -15.870 1.00 94.56 187 TRP A O 1
ATOM 1467 N N . VAL A 1 188 ? 6.540 -2.458 -15.658 1.00 94.94 188 VAL A N 1
ATOM 1468 C CA . VAL A 1 188 ? 5.323 -2.116 -16.419 1.00 94.94 188 VAL A CA 1
ATOM 1469 C C . VAL A 1 188 ? 5.363 -2.746 -17.813 1.00 94.94 188 VAL A C 1
ATOM 1471 O O . VAL A 1 188 ? 4.435 -3.451 -18.186 1.00 94.94 188 VAL A O 1
ATOM 1474 N N . LYS A 1 189 ? 6.464 -2.572 -18.558 1.00 93.31 189 LYS A N 1
ATOM 1475 C CA . LYS A 1 189 ? 6.623 -3.177 -19.891 1.00 93.31 189 LYS A CA 1
ATOM 1476 C C . LYS A 1 189 ? 6.562 -4.704 -19.847 1.00 93.31 189 LYS A C 1
ATOM 1478 O O . LYS A 1 189 ? 5.884 -5.299 -20.672 1.00 93.31 189 LYS A O 1
ATOM 1483 N N . GLY A 1 190 ? 7.245 -5.327 -18.886 1.00 93.19 190 GLY A N 1
ATOM 1484 C CA . GLY A 1 190 ? 7.231 -6.781 -18.727 1.00 93.19 190 GLY A CA 1
ATOM 1485 C C . GLY A 1 190 ? 5.838 -7.331 -18.416 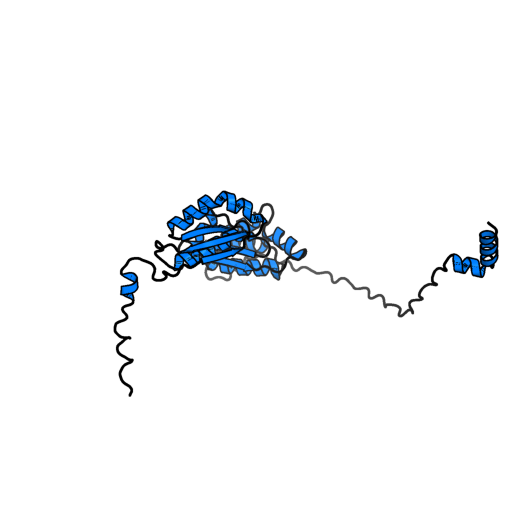1.00 93.19 190 GLY A C 1
ATOM 1486 O O . GLY A 1 190 ? 5.415 -8.300 -19.033 1.00 93.19 190 GLY A O 1
ATOM 1487 N N . LEU A 1 191 ? 5.098 -6.678 -17.517 1.00 94.62 191 LEU A N 1
ATOM 1488 C CA . LEU A 1 191 ? 3.727 -7.055 -17.173 1.00 94.62 1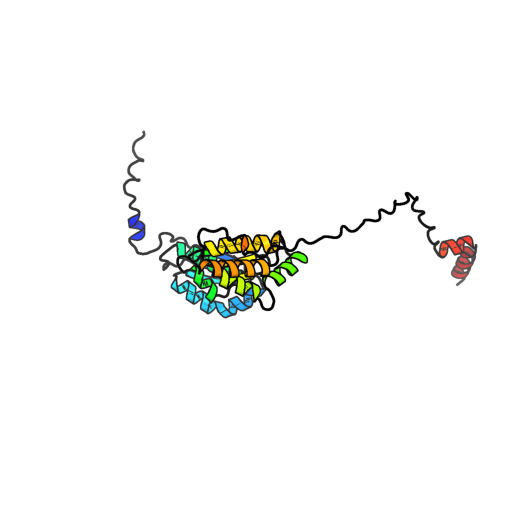91 LEU A CA 1
ATOM 1489 C C . LEU A 1 191 ? 2.753 -6.838 -18.335 1.00 94.62 191 LEU A C 1
ATOM 1491 O O . LEU A 1 191 ? 1.866 -7.660 -18.532 1.00 94.62 191 LEU A O 1
ATOM 1495 N N . MET A 1 192 ? 2.930 -5.773 -19.122 1.00 94.31 192 MET A N 1
ATOM 1496 C CA . MET A 1 192 ? 2.141 -5.559 -20.339 1.00 94.31 192 MET A CA 1
ATOM 1497 C C . MET A 1 192 ? 2.365 -6.689 -21.346 1.00 94.31 192 MET A C 1
ATOM 1499 O O . MET A 1 192 ? 1.397 -7.272 -21.816 1.00 94.31 192 MET A O 1
ATOM 1503 N N . ILE A 1 193 ? 3.626 -7.043 -21.620 1.00 93.69 193 ILE A N 1
ATOM 1504 C CA . ILE A 1 193 ? 3.963 -8.149 -22.529 1.00 93.69 193 ILE A CA 1
ATOM 1505 C C . ILE A 1 193 ? 3.376 -9.461 -22.005 1.00 93.69 193 ILE A C 1
ATOM 1507 O O . ILE A 1 193 ? 2.706 -10.164 -22.751 1.00 93.69 193 ILE A O 1
ATOM 1511 N N . ARG A 1 194 ? 3.555 -9.761 -20.712 1.00 91.88 194 ARG A N 1
ATOM 1512 C CA . ARG A 1 194 ? 2.988 -10.959 -20.080 1.00 91.88 194 ARG A CA 1
ATOM 1513 C C . ARG A 1 194 ? 1.469 -11.029 -20.245 1.00 91.88 194 ARG A C 1
ATOM 1515 O O . ARG A 1 194 ? 0.950 -12.086 -20.574 1.00 91.88 194 ARG A O 1
ATOM 1522 N N . ARG A 1 195 ? 0.767 -9.913 -20.038 1.00 92.62 195 ARG A N 1
ATOM 1523 C CA . ARG A 1 195 ? -0.695 -9.848 -20.154 1.00 92.62 195 ARG A CA 1
ATOM 1524 C C . ARG A 1 195 ? -1.183 -10.037 -21.589 1.00 92.62 195 ARG A C 1
ATOM 1526 O O . ARG A 1 195 ? -2.264 -10.579 -21.771 1.00 92.62 195 ARG A O 1
ATOM 1533 N N . GLU A 1 196 ? -0.423 -9.593 -22.589 1.00 92.50 196 GLU A N 1
ATOM 1534 C CA . GLU A 1 196 ? -0.747 -9.853 -23.998 1.00 92.50 196 GLU A CA 1
ATOM 1535 C C . GLU A 1 196 ? -0.453 -11.304 -24.395 1.00 92.50 196 GLU A C 1
ATOM 1537 O O . GLU A 1 196 ? -1.284 -11.930 -25.043 1.00 92.50 196 GLU A O 1
ATOM 1542 N N . LEU A 1 197 ? 0.670 -11.875 -23.946 1.00 92.12 197 LEU A N 1
ATOM 1543 C CA . LEU A 1 197 ? 1.009 -13.281 -24.202 1.00 92.12 197 LEU A CA 1
ATOM 1544 C C . LEU A 1 197 ? -0.011 -14.244 -23.581 1.00 92.12 197 LEU A C 1
ATOM 1546 O O . LEU A 1 197 ? -0.384 -15.217 -24.217 1.00 92.12 197 LEU A O 1
ATOM 1550 N N . GLN A 1 198 ? -0.530 -13.928 -22.391 1.00 89.88 198 GLN A N 1
ATOM 1551 C CA . GLN A 1 198 ? -1.592 -14.704 -21.735 1.00 89.88 198 GLN A CA 1
ATOM 1552 C C . GLN A 1 198 ? -2.908 -14.766 -22.521 1.00 89.88 198 GLN A C 1
ATOM 1554 O O . GLN A 1 198 ? -3.738 -15.617 -22.226 1.00 89.88 198 GLN A O 1
ATOM 1559 N N . LYS A 1 199 ? -3.143 -13.862 -23.480 1.00 92.06 199 LYS A N 1
ATOM 1560 C CA . LYS A 1 199 ? -4.342 -13.919 -24.330 1.00 92.06 199 LYS A CA 1
ATOM 1561 C C . LYS A 1 199 ? -4.193 -14.912 -25.481 1.00 92.06 199 LYS A C 1
ATOM 1563 O O . LYS A 1 199 ? -5.195 -15.236 -26.111 1.00 92.06 199 LYS A O 1
ATOM 1568 N N . VAL A 1 200 ? -2.966 -15.331 -25.797 1.00 92.69 200 VAL A N 1
ATOM 1569 C CA . VAL A 1 200 ? -2.676 -16.226 -26.918 1.00 92.69 200 VAL A CA 1
ATOM 1570 C C . VAL A 1 200 ? -2.537 -17.657 -26.381 1.00 92.69 200 VAL A C 1
ATOM 1572 O O . VAL A 1 200 ? -1.551 -17.932 -25.698 1.00 92.69 200 VAL A O 1
ATOM 1575 N N . PRO A 1 201 ? -3.477 -18.571 -26.689 1.00 91.75 201 PRO A N 1
ATOM 1576 C CA . PRO A 1 201 ? -3.474 -19.929 -26.133 1.00 91.75 201 PRO A CA 1
ATOM 1577 C C . PRO A 1 201 ? -2.289 -20.776 -26.628 1.00 91.75 201 PRO A C 1
ATOM 1579 O O . PRO A 1 201 ? -1.791 -21.636 -25.908 1.00 91.75 201 PRO A O 1
ATOM 1582 N N . ASP A 1 202 ? -1.776 -20.495 -27.831 1.00 89.38 202 ASP A N 1
ATOM 1583 C CA . ASP A 1 202 ? -0.709 -21.286 -28.462 1.00 89.38 202 ASP A CA 1
ATOM 1584 C C . ASP A 1 202 ? 0.637 -21.207 -27.719 1.00 89.38 202 ASP A C 1
ATOM 1586 O O . ASP A 1 202 ? 1.462 -22.111 -27.832 1.00 89.38 202 ASP A O 1
ATOM 1590 N N . LEU A 1 203 ? 0.873 -20.136 -26.950 1.00 86.00 203 LEU A N 1
ATOM 1591 C CA . LEU A 1 203 ? 2.150 -19.878 -26.272 1.00 86.00 203 LEU A CA 1
ATOM 1592 C C . LEU A 1 203 ? 2.126 -20.183 -24.768 1.00 86.00 203 LEU A C 1
ATOM 1594 O O . LEU A 1 203 ? 3.089 -19.854 -24.075 1.00 86.00 203 LEU A O 1
ATOM 1598 N N . GLU A 1 204 ? 1.071 -20.802 -24.234 1.00 84.62 204 GLU A N 1
ATOM 1599 C CA . GLU A 1 204 ? 0.953 -21.060 -22.788 1.00 84.62 204 GLU A CA 1
ATOM 1600 C C . GLU A 1 204 ? 2.077 -21.953 -22.238 1.00 84.62 204 GLU A C 1
ATOM 1602 O O . GLU A 1 204 ? 2.556 -21.726 -21.127 1.00 84.62 204 GLU A O 1
ATOM 1607 N N . ASN A 1 205 ? 2.538 -22.924 -23.032 1.00 88.06 205 ASN A N 1
ATOM 1608 C CA . ASN A 1 205 ? 3.556 -23.899 -22.625 1.00 88.06 205 ASN A CA 1
ATOM 1609 C C . ASN A 1 205 ? 4.995 -23.501 -23.005 1.00 88.06 205 ASN A C 1
ATOM 1611 O O . ASN A 1 205 ? 5.936 -24.235 -22.701 1.00 88.06 205 ASN A O 1
ATOM 1615 N N . GLU A 1 206 ? 5.188 -22.368 -23.683 1.00 87.12 206 GLU A N 1
ATOM 1616 C CA . GLU A 1 206 ? 6.505 -21.923 -24.146 1.00 87.12 206 GLU A CA 1
ATOM 1617 C C . GLU A 1 206 ? 7.201 -20.984 -23.149 1.00 87.12 206 GLU A C 1
ATOM 1619 O O . GLU A 1 206 ? 6.570 -20.243 -22.395 1.00 87.12 206 GLU A O 1
ATOM 1624 N N . ASP A 1 207 ? 8.538 -20.954 -23.175 1.00 87.56 207 ASP A N 1
ATOM 1625 C CA . ASP A 1 207 ? 9.305 -19.991 -22.382 1.00 87.56 207 ASP A CA 1
ATOM 1626 C C . ASP A 1 207 ? 9.174 -18.566 -22.951 1.00 87.56 207 ASP A C 1
ATOM 1628 O O . ASP A 1 207 ? 9.652 -18.237 -24.042 1.00 87.56 207 ASP A O 1
ATOM 1632 N N . TRP A 1 208 ? 8.580 -17.671 -22.161 1.00 86.94 208 TRP A N 1
ATOM 1633 C CA . TRP A 1 208 ? 8.364 -16.273 -22.535 1.00 86.94 208 TRP A CA 1
ATOM 1634 C C . TRP A 1 208 ? 9.617 -15.391 -22.438 1.00 86.94 208 TRP A C 1
ATOM 1636 O O . TRP A 1 208 ? 9.564 -14.211 -22.805 1.00 86.94 208 TRP A O 1
ATOM 1646 N N . SER A 1 209 ? 10.761 -15.919 -21.981 1.00 86.81 209 SER A N 1
ATOM 1647 C CA . SER A 1 209 ? 12.021 -15.170 -21.835 1.00 86.81 209 SER A CA 1
ATOM 1648 C C . SER A 1 209 ? 12.462 -14.452 -23.122 1.00 86.81 209 SER A C 1
ATOM 1650 O O . SER A 1 209 ? 13.051 -13.366 -23.069 1.00 86.81 209 SER A O 1
ATOM 1652 N N . LYS A 1 210 ? 12.117 -15.011 -24.290 1.00 87.19 210 LYS A N 1
ATOM 1653 C CA . LYS A 1 210 ? 12.420 -14.466 -25.622 1.00 87.19 210 LYS A CA 1
ATOM 1654 C C . LYS A 1 210 ? 11.775 -13.100 -25.885 1.00 87.19 210 LYS A C 1
ATOM 1656 O O . LYS A 1 210 ? 12.381 -12.284 -26.581 1.00 87.19 210 LYS A O 1
ATOM 1661 N N . PHE A 1 211 ? 10.586 -12.846 -25.336 1.00 86.62 211 PHE A N 1
ATOM 1662 C CA . PHE A 1 211 ? 9.797 -11.638 -25.612 1.00 86.62 211 PHE A CA 1
ATOM 1663 C C . PHE A 1 211 ? 10.166 -10.454 -24.718 1.00 86.62 211 PHE A C 1
ATOM 1665 O O . PHE A 1 211 ? 9.812 -9.310 -25.014 1.00 86.62 211 PHE A O 1
ATOM 1672 N N . TYR A 1 212 ? 10.901 -10.693 -23.630 1.00 86.81 212 TYR A N 1
ATOM 1673 C CA . TYR A 1 212 ? 11.329 -9.612 -22.756 1.00 86.81 212 TYR A CA 1
ATOM 1674 C C . TYR A 1 212 ? 12.453 -8.788 -23.401 1.00 86.81 212 TYR A C 1
ATOM 1676 O O . TYR A 1 212 ? 13.408 -9.349 -23.948 1.00 86.81 212 TYR A O 1
ATOM 1684 N N . PRO A 1 213 ? 12.403 -7.444 -23.304 1.00 84.81 213 PRO A N 1
ATOM 1685 C CA . PRO A 1 213 ? 13.465 -6.591 -23.817 1.00 84.81 213 PRO A CA 1
ATOM 1686 C C . PRO A 1 213 ? 14.802 -6.925 -23.150 1.00 84.81 213 PRO A C 1
ATOM 1688 O O . PRO A 1 213 ? 15.000 -6.664 -21.960 1.00 84.81 213 PRO A O 1
ATOM 1691 N N . LYS A 1 214 ? 15.741 -7.482 -23.921 1.00 79.75 214 LYS A N 1
ATOM 1692 C CA . LYS A 1 214 ? 17.097 -7.747 -23.434 1.00 79.75 214 LYS A CA 1
ATOM 1693 C C . LYS A 1 214 ? 17.806 -6.421 -23.200 1.00 79.75 214 LYS A C 1
ATOM 1695 O O . LYS A 1 214 ? 17.764 -5.518 -24.037 1.00 79.75 214 LYS A O 1
ATOM 1700 N N . GLU A 1 215 ? 18.462 -6.292 -22.053 1.00 70.31 215 GLU A N 1
ATOM 1701 C CA . GLU A 1 215 ? 19.257 -5.101 -21.786 1.00 70.31 215 GLU A CA 1
ATOM 1702 C C . GLU A 1 215 ? 20.402 -5.022 -22.797 1.00 70.31 215 GLU A C 1
ATOM 1704 O O . GLU A 1 215 ? 21.220 -5.938 -22.906 1.00 70.31 215 GLU A O 1
ATOM 1709 N N . ALA A 1 216 ? 20.478 -3.911 -23.533 1.00 68.06 216 ALA A N 1
ATOM 1710 C CA . ALA A 1 216 ? 21.653 -3.618 -24.335 1.00 68.06 216 ALA A CA 1
ATOM 1711 C C . ALA A 1 216 ? 22.870 -3.599 -23.401 1.00 68.06 216 ALA A C 1
ATOM 1713 O O . ALA A 1 216 ? 22.876 -2.874 -22.399 1.00 68.06 216 ALA A O 1
ATOM 1714 N N . ARG A 1 217 ? 23.892 -4.409 -23.707 1.00 70.00 217 ARG A N 1
ATOM 1715 C CA . ARG A 1 217 ? 25.111 -4.482 -22.894 1.00 70.00 217 ARG A CA 1
ATOM 1716 C C . ARG A 1 217 ? 25.701 -3.080 -22.770 1.00 70.00 217 ARG A C 1
ATOM 1718 O O . ARG A 1 217 ? 26.181 -2.499 -23.742 1.00 70.00 217 ARG A O 1
ATOM 1725 N N . ARG A 1 218 ? 25.666 -2.518 -21.561 1.00 65.75 218 ARG A N 1
ATOM 1726 C CA . ARG A 1 218 ? 26.353 -1.261 -21.272 1.00 65.75 218 ARG A CA 1
ATOM 1727 C C . ARG A 1 218 ? 27.849 -1.536 -21.279 1.00 65.75 218 ARG A C 1
ATOM 1729 O O . ARG A 1 218 ? 28.389 -2.069 -20.314 1.00 65.75 218 ARG A O 1
ATOM 1736 N N . ASN A 1 219 ? 28.523 -1.122 -22.348 1.00 64.38 219 ASN A N 1
ATOM 1737 C CA . ASN A 1 219 ? 29.978 -1.018 -22.373 1.00 64.38 219 ASN A CA 1
ATOM 1738 C C . ASN A 1 219 ? 30.399 0.088 -21.398 1.00 64.38 219 ASN A C 1
ATOM 1740 O O . ASN A 1 219 ? 30.564 1.251 -21.768 1.00 64.38 219 ASN A O 1
ATOM 1744 N N . HIS A 1 220 ? 30.527 -0.252 -20.116 1.00 68.56 220 HIS A N 1
ATOM 1745 C CA . HIS A 1 220 ? 31.126 0.645 -19.143 1.00 68.56 220 HIS A CA 1
ATOM 1746 C C . HIS A 1 220 ? 32.592 0.838 -19.526 1.00 68.56 220 HIS A C 1
ATOM 1748 O O . HIS A 1 220 ? 33.429 -0.032 -19.287 1.00 68.56 220 HIS A O 1
ATOM 1754 N N . LYS A 1 221 ? 32.906 1.988 -20.139 1.00 72.06 221 LYS A N 1
ATOM 1755 C CA . LYS A 1 221 ? 34.290 2.426 -20.318 1.00 72.06 221 LYS A CA 1
ATOM 1756 C C . LYS A 1 221 ? 34.915 2.478 -18.926 1.00 72.06 221 LYS A C 1
ATOM 1758 O O . LYS A 1 221 ? 34.567 3.348 -18.126 1.00 72.06 221 LYS A O 1
ATOM 1763 N N . LYS A 1 222 ? 35.791 1.517 -18.615 1.00 70.88 222 LYS A N 1
ATOM 1764 C CA . LYS A 1 222 ? 36.576 1.531 -17.379 1.00 70.88 222 LYS A CA 1
ATOM 1765 C C . LYS A 1 222 ? 37.315 2.864 -17.355 1.00 70.88 222 LYS A C 1
ATOM 1767 O O . LYS A 1 222 ? 38.090 3.157 -18.265 1.00 70.88 222 LYS A O 1
ATOM 1772 N N . LYS A 1 223 ? 37.022 3.699 -16.356 1.00 71.75 223 LYS A N 1
ATOM 1773 C CA . LYS A 1 223 ? 37.737 4.959 -16.166 1.00 71.75 223 LYS A CA 1
ATOM 1774 C C . LYS A 1 223 ? 39.195 4.572 -15.931 1.00 71.75 223 LYS A C 1
ATOM 1776 O O . LYS A 1 223 ? 39.485 3.922 -14.930 1.00 71.75 223 LYS A O 1
ATOM 1781 N N . LYS A 1 224 ? 40.085 4.882 -16.880 1.00 73.00 224 LYS A N 1
ATOM 1782 C CA . LYS A 1 224 ? 41.523 4.673 -16.693 1.00 73.00 224 LYS A CA 1
ATOM 1783 C C . LYS A 1 224 ? 41.919 5.524 -15.491 1.00 73.00 224 LYS A C 1
ATOM 1785 O O . LYS A 1 224 ? 41.878 6.750 -15.558 1.00 73.00 224 LYS A O 1
ATOM 1790 N N . VAL A 1 225 ? 42.183 4.878 -14.360 1.00 71.56 225 VAL A N 1
ATOM 1791 C CA . VAL A 1 225 ? 42.731 5.565 -13.197 1.00 71.56 225 VAL A CA 1
ATOM 1792 C C . VAL A 1 225 ? 44.180 5.842 -13.557 1.00 71.56 225 VAL A C 1
ATOM 1794 O O . VAL A 1 225 ? 45.003 4.932 -13.542 1.00 71.56 225 VAL A O 1
ATOM 1797 N N . ASN A 1 226 ? 44.490 7.082 -13.933 1.00 71.62 226 ASN A N 1
ATOM 1798 C CA . ASN A 1 226 ? 45.876 7.523 -13.999 1.00 71.62 226 ASN A CA 1
ATOM 1799 C C . ASN A 1 226 ? 46.373 7.568 -12.555 1.00 71.62 226 ASN A C 1
ATOM 1801 O O . ASN A 1 226 ? 46.188 8.577 -11.872 1.00 71.62 226 ASN A O 1
ATOM 1805 N N . ILE A 1 227 ? 46.935 6.455 -12.075 1.00 66.12 227 ILE A N 1
ATOM 1806 C CA . ILE A 1 227 ? 47.626 6.386 -10.789 1.00 66.12 227 ILE A CA 1
ATOM 1807 C C . ILE A 1 227 ? 48.826 7.323 -10.912 1.00 66.12 227 ILE A C 1
ATOM 1809 O O . ILE A 1 227 ? 49.902 6.935 -11.356 1.00 66.12 227 ILE A O 1
ATOM 1813 N N . HIS A 1 228 ? 48.629 8.591 -10.562 1.00 68.06 228 HIS A N 1
ATOM 1814 C CA . HIS A 1 228 ? 49.748 9.466 -10.277 1.00 68.06 228 HIS A CA 1
ATOM 1815 C C . HIS A 1 228 ? 50.360 8.880 -9.013 1.00 68.06 228 HIS A C 1
ATOM 1817 O O . HIS A 1 228 ? 49.697 8.851 -7.972 1.00 68.06 228 HIS A O 1
ATOM 1823 N N . LYS A 1 229 ? 51.576 8.326 -9.116 1.00 66.94 229 LYS A N 1
ATOM 1824 C CA . LYS A 1 229 ? 52.348 7.920 -7.938 1.00 66.94 229 LYS A CA 1
ATOM 1825 C C . LYS A 1 229 ? 52.330 9.122 -6.997 1.00 66.94 229 LYS A C 1
ATOM 1827 O O . LYS A 1 229 ? 52.862 10.174 -7.353 1.00 66.94 229 LYS A O 1
ATOM 1832 N N . LYS A 1 230 ? 51.657 9.003 -5.847 1.00 63.72 230 LYS A N 1
ATOM 1833 C CA . LYS A 1 230 ? 51.747 10.024 -4.804 1.00 63.72 230 LYS A CA 1
ATOM 1834 C C . LYS A 1 230 ? 53.233 10.132 -4.498 1.00 63.72 230 LYS A C 1
ATOM 1836 O O . LYS A 1 230 ? 53.840 9.143 -4.097 1.00 63.72 230 LYS A O 1
ATOM 1841 N N . LYS A 1 231 ? 53.840 11.287 -4.776 1.00 64.62 231 LYS A N 1
ATOM 1842 C CA . LYS A 1 231 ? 55.167 11.567 -4.240 1.00 64.62 231 LYS A CA 1
ATOM 1843 C C . LYS A 1 231 ? 54.994 11.446 -2.729 1.00 64.62 231 LYS A C 1
ATOM 1845 O O . LYS A 1 231 ? 54.168 12.165 -2.169 1.00 64.62 231 LYS A O 1
ATOM 1850 N N . ASN A 1 232 ? 55.715 10.528 -2.095 1.00 61.59 232 ASN A N 1
ATOM 1851 C CA . ASN A 1 232 ? 55.916 10.547 -0.650 1.00 61.59 232 ASN A CA 1
ATOM 1852 C C . ASN A 1 232 ? 56.798 11.765 -0.349 1.00 61.59 232 ASN A C 1
ATOM 1854 O O . ASN A 1 232 ? 57.973 11.637 -0.033 1.00 61.59 232 ASN A O 1
ATOM 1858 N N . GLY A 1 233 ? 56.266 12.959 -0.597 1.00 63.28 233 GLY A N 1
ATOM 1859 C CA . GLY A 1 233 ? 56.854 14.191 -0.126 1.00 63.28 233 GLY A CA 1
ATOM 1860 C C . GLY A 1 233 ? 56.426 14.322 1.317 1.00 63.28 233 GLY A C 1
ATOM 1861 O O . GLY A 1 233 ? 55.231 14.239 1.607 1.00 63.28 233 GLY A O 1
ATOM 1862 N N . ILE A 1 234 ? 57.396 14.514 2.208 1.00 67.94 234 ILE A N 1
ATOM 1863 C CA . ILE A 1 234 ? 57.155 15.237 3.454 1.00 67.94 234 ILE A CA 1
ATOM 1864 C C . ILE A 1 234 ? 56.249 16.411 3.082 1.00 67.94 234 ILE A C 1
ATOM 1866 O O . ILE A 1 234 ? 56.572 17.175 2.169 1.00 67.94 234 ILE A O 1
ATOM 1870 N N . VAL A 1 235 ? 55.061 16.464 3.685 1.00 66.00 235 VAL A N 1
ATOM 1871 C CA . VAL A 1 235 ? 54.187 17.622 3.536 1.00 66.00 235 VAL A CA 1
ATOM 1872 C C . VAL A 1 235 ? 54.953 18.736 4.222 1.00 66.00 235 VAL A C 1
ATOM 1874 O O . VAL A 1 235 ? 54.956 18.801 5.447 1.00 66.00 235 VAL A O 1
ATOM 1877 N N . ASP A 1 236 ? 55.697 19.518 3.445 1.00 66.88 236 ASP A N 1
ATOM 1878 C CA . ASP A 1 236 ? 56.343 20.718 3.943 1.00 66.88 236 ASP A CA 1
ATOM 1879 C C . ASP A 1 236 ? 55.191 21.595 4.424 1.00 66.88 236 ASP A C 1
ATOM 1881 O O . ASP A 1 236 ? 54.376 22.073 3.625 1.00 66.88 236 ASP A O 1
ATOM 1885 N N . VAL A 1 237 ? 54.997 21.630 5.744 1.00 69.00 237 VAL A N 1
ATOM 1886 C CA . VAL A 1 237 ? 53.932 22.390 6.389 1.00 69.00 237 VAL A CA 1
ATOM 1887 C C . VAL A 1 237 ? 54.349 23.831 6.172 1.00 69.00 237 VAL A C 1
ATOM 1889 O O . VAL A 1 237 ? 55.128 24.362 6.957 1.00 69.00 237 VAL A O 1
ATOM 1892 N N . GLY A 1 238 ? 53.961 24.385 5.016 1.00 72.88 238 GLY 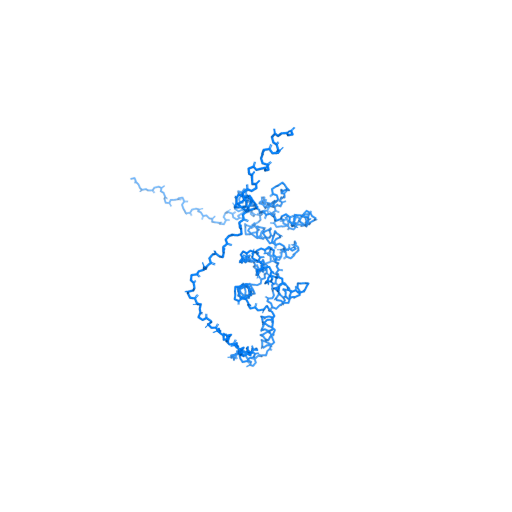A N 1
ATOM 1893 C CA . GLY A 1 238 ? 54.474 25.654 4.511 1.00 72.88 238 GLY A CA 1
ATOM 1894 C C . GLY A 1 238 ? 54.547 26.671 5.639 1.00 72.88 238 GLY A C 1
ATOM 1895 O O . GLY A 1 238 ? 53.606 26.741 6.432 1.00 72.88 238 GLY A O 1
ATOM 1896 N N . LYS A 1 239 ? 55.685 27.376 5.743 1.00 72.62 239 LYS A N 1
ATOM 1897 C CA . LYS A 1 239 ? 56.005 28.271 6.867 1.00 72.62 239 LYS A CA 1
ATOM 1898 C C . LYS A 1 239 ? 54.746 29.002 7.324 1.00 72.62 239 LYS A C 1
ATOM 1900 O O . LYS A 1 239 ? 54.134 29.720 6.530 1.00 72.62 239 LYS A O 1
ATOM 1905 N N . PHE A 1 240 ? 54.341 28.768 8.574 1.00 73.94 240 PHE A N 1
ATOM 1906 C CA . PHE A 1 240 ? 53.197 29.458 9.156 1.00 73.94 240 PHE A CA 1
ATOM 1907 C C . PHE A 1 240 ? 53.387 30.955 8.933 1.00 73.94 240 PHE A C 1
ATOM 1909 O O . PHE A 1 240 ? 54.451 31.494 9.227 1.00 73.94 240 PHE A O 1
ATOM 1916 N N . SER A 1 241 ? 52.380 31.625 8.375 1.00 76.31 241 SER A N 1
ATOM 1917 C CA . SER A 1 241 ? 52.444 33.073 8.227 1.00 76.31 241 SER A CA 1
ATOM 1918 C C . SER A 1 241 ? 52.564 33.690 9.620 1.00 76.31 241 SER A C 1
ATOM 1920 O O . SER A 1 241 ? 51.637 33.560 10.425 1.00 76.31 241 SER A O 1
ATOM 1922 N N . GLU A 1 242 ? 53.696 34.327 9.904 1.00 80.50 242 GLU A N 1
ATOM 1923 C CA . GLU A 1 242 ? 53.971 34.967 11.192 1.00 80.50 242 GLU A CA 1
ATOM 1924 C C . GLU A 1 242 ? 52.886 35.985 11.542 1.00 80.50 242 GLU A C 1
ATOM 1926 O O . GLU A 1 242 ? 52.370 36.713 10.676 1.00 80.50 242 GLU A O 1
ATOM 1931 N N . ARG A 1 243 ? 52.529 36.051 12.829 1.00 80.25 243 ARG A N 1
ATOM 1932 C CA . ARG A 1 243 ? 51.547 37.027 13.297 1.00 80.25 243 ARG A CA 1
ATOM 1933 C C . ARG A 1 243 ? 52.169 38.416 13.191 1.00 80.25 243 ARG A C 1
ATOM 1935 O O . ARG A 1 243 ? 53.376 38.592 13.309 1.00 80.25 243 ARG A O 1
ATOM 1942 N N . LYS A 1 244 ? 51.333 39.444 13.018 1.00 78.75 244 LYS A N 1
ATOM 1943 C CA . LYS A 1 244 ? 51.804 40.843 12.951 1.00 78.75 244 LYS A CA 1
ATOM 1944 C C . LYS A 1 244 ? 52.659 41.240 14.161 1.00 78.75 244 LYS A C 1
ATOM 1946 O O . LYS A 1 244 ? 53.586 42.020 14.006 1.00 78.75 244 LYS A O 1
ATOM 1951 N N . VAL A 1 245 ? 52.341 40.692 15.335 1.00 79.62 245 VAL A N 1
ATOM 1952 C CA . VAL A 1 245 ? 53.086 40.926 16.579 1.00 79.62 245 VAL A CA 1
ATOM 1953 C C . VAL A 1 245 ? 54.505 40.367 16.484 1.00 79.62 245 VAL A C 1
ATOM 1955 O O . VAL A 1 245 ? 55.447 41.050 16.867 1.00 79.62 245 VAL A O 1
ATOM 1958 N N . ASP A 1 246 ? 54.656 39.170 15.918 1.00 81.81 246 ASP A N 1
ATOM 1959 C CA . ASP A 1 246 ? 55.955 38.514 15.761 1.00 81.81 246 ASP A CA 1
ATOM 1960 C C . ASP A 1 246 ? 56.840 39.335 14.809 1.00 81.81 246 ASP A C 1
ATOM 1962 O O . ASP A 1 246 ? 57.974 39.657 15.148 1.00 81.81 246 ASP A O 1
ATOM 1966 N N . LYS A 1 247 ? 56.266 39.838 13.705 1.00 83.31 247 LYS A N 1
ATOM 1967 C CA . LYS A 1 247 ? 56.961 40.761 12.786 1.00 83.31 247 LYS A CA 1
ATOM 1968 C C . LYS A 1 247 ? 57.412 42.059 13.461 1.00 83.31 247 LYS A C 1
ATOM 1970 O O . LYS A 1 247 ? 58.492 42.558 13.177 1.00 83.31 247 LYS A O 1
ATOM 1975 N N . GLN A 1 248 ? 56.587 42.625 14.343 1.00 82.00 248 GLN A N 1
ATOM 1976 C CA . GLN A 1 248 ? 56.929 43.850 15.076 1.00 82.00 248 GLN A CA 1
ATOM 1977 C C . GLN A 1 248 ? 58.011 43.618 16.136 1.00 82.00 248 GLN A C 1
ATOM 1979 O O . GLN A 1 248 ? 58.786 44.530 16.418 1.00 82.00 248 GLN A O 1
ATOM 1984 N N . MET A 1 249 ? 58.065 42.421 16.729 1.00 80.00 249 MET A N 1
ATOM 1985 C CA . MET A 1 249 ? 59.163 42.035 17.616 1.00 80.00 249 MET A CA 1
ATOM 1986 C C . MET A 1 249 ? 60.463 41.821 16.839 1.00 80.00 249 MET A C 1
ATOM 1988 O O . MET A 1 249 ? 61.495 42.317 17.279 1.00 80.00 249 MET A O 1
ATOM 1992 N N . GLU A 1 250 ? 60.420 41.170 15.673 1.00 82.69 250 GLU A N 1
ATOM 1993 C CA . GLU A 1 250 ? 61.598 41.011 14.806 1.00 82.69 250 GLU A CA 1
ATOM 1994 C C . GLU A 1 250 ? 62.154 42.351 14.307 1.00 82.69 250 GLU A C 1
ATOM 1996 O O . GLU A 1 250 ? 63.367 42.536 14.268 1.00 82.69 250 GLU A O 1
ATOM 2001 N N . MET A 1 251 ? 61.282 43.309 13.975 1.00 78.31 251 MET A N 1
ATOM 2002 C CA . MET A 1 251 ? 61.682 44.662 13.562 1.00 78.31 251 MET A CA 1
ATOM 2003 C C . MET A 1 251 ? 62.174 45.539 14.731 1.00 78.31 251 MET A C 1
ATOM 2005 O O . MET A 1 251 ? 62.644 46.645 14.497 1.00 78.31 251 MET A O 1
ATOM 2009 N N . GLY A 1 252 ? 62.070 45.081 15.987 1.00 76.56 252 GLY A N 1
ATOM 2010 C CA . GLY A 1 252 ? 62.493 45.830 17.183 1.00 76.56 252 GLY A CA 1
ATOM 2011 C C . GLY A 1 252 ? 61.558 46.974 17.608 1.00 76.56 252 GLY A C 1
ATOM 2012 O O . GLY A 1 252 ? 61.726 47.547 18.686 1.00 76.56 252 GLY A O 1
ATOM 2013 N N . ASP A 1 253 ? 60.525 47.267 16.819 1.00 72.94 253 ASP A N 1
ATOM 2014 C CA . ASP A 1 253 ? 59.604 48.392 17.028 1.00 72.94 253 ASP A CA 1
ATOM 2015 C C . ASP A 1 253 ? 58.552 48.145 18.123 1.00 72.94 253 ASP A C 1
ATOM 2017 O O . ASP A 1 253 ? 57.895 49.078 18.598 1.00 72.94 253 ASP A O 1
ATOM 2021 N N . PHE A 1 254 ? 58.373 46.894 18.561 1.00 72.81 254 PHE A N 1
ATOM 2022 C CA . PHE A 1 254 ? 57.333 46.535 19.531 1.00 72.81 254 PHE A CA 1
ATOM 2023 C C . PHE A 1 254 ? 57.481 47.269 20.877 1.00 72.81 254 PHE A C 1
ATOM 2025 O O . PHE A 1 254 ? 56.490 47.724 21.458 1.00 72.81 254 PHE A O 1
ATOM 2032 N N . SER A 1 255 ? 58.716 47.445 21.357 1.00 73.12 255 SER A N 1
ATOM 2033 C CA . SER A 1 255 ? 59.002 48.137 22.622 1.00 73.12 255 SER A CA 1
ATOM 2034 C C . SER A 1 255 ? 58.707 49.639 22.544 1.00 73.12 255 SER A C 1
ATOM 2036 O O . SER A 1 255 ? 58.169 50.207 23.495 1.00 73.12 255 SER A O 1
ATOM 2038 N N . ALA A 1 256 ? 58.980 50.266 21.394 1.00 68.56 256 ALA A N 1
ATOM 2039 C CA . ALA A 1 256 ? 58.690 51.679 21.150 1.00 68.56 256 ALA A CA 1
ATOM 2040 C C . ALA A 1 256 ? 57.180 51.955 21.029 1.00 68.56 256 ALA A C 1
ATOM 2042 O O . ALA A 1 256 ? 56.700 53.015 21.431 1.00 68.56 256 ALA A O 1
ATOM 2043 N N . PHE A 1 257 ? 56.408 50.995 20.510 1.00 64.38 257 PHE A N 1
ATOM 2044 C CA . PHE A 1 257 ? 54.949 51.112 20.452 1.00 64.38 257 PHE A CA 1
ATOM 2045 C C . PHE A 1 257 ? 54.308 50.988 21.844 1.00 64.38 257 PHE A C 1
ATOM 2047 O O . PHE A 1 257 ? 53.353 51.699 22.154 1.00 64.38 257 PHE A O 1
ATOM 2054 N N . LYS A 1 258 ? 54.851 50.118 22.710 1.00 67.31 258 LYS A N 1
ATOM 2055 C CA . LYS A 1 258 ? 54.388 49.961 24.099 1.00 67.31 258 LYS A CA 1
ATOM 2056 C C . LYS A 1 258 ? 54.658 51.205 24.946 1.00 67.31 258 LYS A C 1
ATOM 2058 O O . LYS A 1 258 ? 53.765 51.613 25.678 1.00 67.31 258 LYS A O 1
ATOM 2063 N N . SER A 1 259 ? 55.844 51.809 24.819 1.00 65.56 259 SER A N 1
ATOM 2064 C CA . SER A 1 259 ? 56.215 53.009 25.583 1.00 65.56 259 SER A CA 1
ATOM 2065 C C . SER A 1 259 ? 55.405 54.243 25.178 1.00 65.56 259 SER A C 1
ATOM 2067 O O . SER A 1 259 ? 54.988 55.003 26.049 1.00 65.56 259 SER A O 1
ATOM 2069 N N . LYS A 1 260 ? 55.105 54.410 23.881 1.00 64.19 260 LYS A N 1
ATOM 2070 C CA . LYS A 1 260 ? 54.197 55.467 23.399 1.00 64.19 260 LYS A CA 1
ATOM 2071 C C . LYS A 1 260 ? 52.772 55.288 23.916 1.00 64.19 260 LYS A C 1
ATOM 2073 O O . LYS A 1 260 ? 52.159 56.259 24.325 1.00 64.19 260 LYS A O 1
ATOM 2078 N N . LYS A 1 261 ? 52.272 54.049 23.960 1.00 63.00 261 LYS A N 1
ATOM 2079 C CA . LYS A 1 261 ? 50.916 53.742 24.440 1.00 63.00 261 LYS A CA 1
ATOM 2080 C C . LYS A 1 261 ? 50.749 53.860 25.964 1.00 63.00 261 LYS A C 1
ATOM 2082 O O . LYS A 1 261 ? 49.624 53.884 26.435 1.00 63.00 261 LYS A O 1
ATOM 2087 N N . SER A 1 262 ? 51.842 53.869 26.732 1.00 58.72 262 SER A N 1
ATOM 2088 C CA . SER A 1 262 ? 51.835 54.111 28.186 1.00 58.72 262 SER A CA 1
ATOM 2089 C C . SER A 1 262 ? 52.090 55.572 28.575 1.00 58.72 262 SER A C 1
ATOM 2091 O O . SER A 1 262 ? 52.053 55.887 29.759 1.00 58.72 262 SER A O 1
ATOM 2093 N N . ALA A 1 263 ? 52.431 56.426 27.605 1.00 57.75 263 ALA A N 1
ATOM 2094 C CA . ALA A 1 263 ? 52.671 57.858 27.794 1.00 57.75 263 ALA A CA 1
ATOM 2095 C C . ALA A 1 263 ? 51.473 58.733 27.358 1.00 57.75 263 ALA A C 1
ATOM 2097 O O . ALA A 1 263 ? 51.531 59.952 27.507 1.00 57.75 263 ALA A O 1
ATOM 2098 N N . GLU A 1 264 ? 50.416 58.100 26.838 1.00 45.53 264 GLU A N 1
ATOM 2099 C CA . GLU A 1 264 ? 49.047 58.616 26.659 1.00 45.53 264 GLU A CA 1
ATOM 2100 C C . GLU A 1 264 ? 48.158 58.096 27.795 1.00 45.53 264 GLU A C 1
ATOM 2102 O O . GLU A 1 264 ? 47.295 58.871 28.263 1.00 45.53 264 GLU A O 1
#